Protein AF-A0A4Q8ADS2-F1 (afdb_monomer)

Radius of gyration: 18.45 Å; Cα contacts (8 Å, |Δi|>4): 681; chains: 1; bounding box: 41×51×51 Å

Nearest PDB structures (foldseek):
  6dhk-assembly1_E  TM=3.787E-01  e=3.779E-02  Bos taurus
  6dqg-assembly1_D  TM=3.248E-01  e=1.972E-02  Homo sapiens
  8qf0-assembly1_B  TM=3.098E-01  e=1.383E-02  Heligmosomoides polygyrus bakeri
  7vda-assembly1_A  TM=3.448E-01  e=1.096E-01  Bos taurus
  8ew0-assembly1_E  TM=3.696E-01  e=7.712E-01  Bos taurus

Secondary structure (DSSP, 8-state):
----SHHHHHHHHHHHHHHHHHTGGGS-HHHHHHHHHHHHHH-GGGS-TTSPPEEEEEEE-SSSS-EEEEEES-TTT-SEEEEEE--TT--TTTTHHHHHHHHHHHHHHHHHTT-SSEEEEEEE-S-PPPGGGGG-GGGGGGGHHHHHHHHHHHHHH-TT--EEEEEEETHHHHHHHHHHHHHTT---SSPPPHHHHHHHHHHHHS-S-SEEEEES-----HHHHH-GGGGSS-GGGEEEE--TT-HHHHHHHHH-TT----S-SSEEPP-S-BGGGTBBPP-SS-S----TT---SS--TTSTTBHHHHHHHHHTTT----

InterPro domains:
  IPR010427 Domain of unknown function DUF1023 [PF06259] (67-183)
  IPR029058 Alpha/Beta hydrolase fold [SSF53474] (132-252)

Organism: NCBI:txid370736

Structure (mmCIF, N/CA/C/O backbone):
data_AF-A0A4Q8ADS2-F1
#
_entry.id   AF-A0A4Q8ADS2-F1
#
loop_
_atom_site.group_PDB
_atom_site.id
_atom_site.type_symbol
_atom_site.label_atom_id
_atom_site.label_alt_id
_atom_site.label_comp_id
_atom_site.label_asym_id
_atom_site.label_entity_id
_atom_site.label_seq_id
_atom_site.pdbx_PDB_ins_code
_atom_site.Cartn_x
_atom_site.Cartn_y
_atom_site.Cartn_z
_atom_site.occupancy
_atom_site.B_iso_or_equiv
_atom_site.auth_seq_id
_atom_site.auth_comp_id
_atom_site.auth_asym_id
_atom_site.auth_atom_id
_atom_site.pdbx_PDB_model_num
ATOM 1 N N . MET A 1 1 ? -11.990 15.192 -21.929 1.00 48.81 1 MET A N 1
ATOM 2 C CA . MET A 1 1 ? -13.022 14.795 -20.951 1.00 48.81 1 MET A CA 1
ATOM 3 C C . MET A 1 1 ? -12.329 14.713 -19.605 1.00 48.81 1 MET A C 1
ATOM 5 O O . MET A 1 1 ? -11.251 14.133 -19.559 1.00 48.81 1 MET A O 1
ATOM 9 N N . SER A 1 2 ? -12.848 15.364 -18.565 1.00 74.19 2 SER A N 1
ATOM 10 C CA . SER A 1 2 ? -12.342 15.157 -17.204 1.00 74.19 2 SER A CA 1
ATOM 11 C C . SER A 1 2 ? -12.831 13.794 -16.727 1.00 74.19 2 SER A C 1
ATOM 13 O O . SER A 1 2 ? -14.035 13.574 -16.717 1.00 74.19 2 SER A O 1
ATOM 15 N N . VAL A 1 3 ? -11.916 12.892 -16.384 1.00 79.44 3 VAL A N 1
ATOM 16 C CA . VAL A 1 3 ? -12.236 11.589 -15.784 1.00 79.44 3 VAL A CA 1
ATOM 17 C C . VAL A 1 3 ? -12.952 11.811 -14.449 1.00 79.44 3 VAL A C 1
ATOM 19 O O . VAL A 1 3 ? -12.473 12.611 -13.641 1.00 79.44 3 VAL A O 1
ATOM 22 N N . THR A 1 4 ? -14.080 11.132 -14.228 1.00 87.75 4 THR A N 1
ATOM 23 C CA . THR A 1 4 ? -14.945 11.345 -13.047 1.00 87.75 4 THR A CA 1
ATOM 24 C C . THR A 1 4 ? -15.051 10.148 -12.099 1.00 87.75 4 THR A C 1
ATOM 26 O O . THR A 1 4 ? -15.495 10.325 -10.969 1.00 87.75 4 THR A O 1
ATOM 29 N N . ASN A 1 5 ? -14.628 8.956 -12.527 1.00 93.19 5 ASN A N 1
ATOM 30 C CA . ASN A 1 5 ? -14.674 7.712 -11.748 1.00 93.19 5 ASN A CA 1
ATOM 31 C C . ASN A 1 5 ? -13.498 6.776 -12.106 1.00 93.19 5 ASN A C 1
ATOM 33 O O . ASN A 1 5 ? -12.712 7.062 -13.023 1.00 93.19 5 ASN A O 1
ATOM 37 N N . TYR A 1 6 ? -13.349 5.659 -11.385 1.00 95.50 6 TYR A N 1
ATOM 38 C CA . TYR A 1 6 ? -12.251 4.718 -11.618 1.00 95.50 6 TYR A CA 1
ATOM 39 C C . TYR A 1 6 ? -12.424 3.880 -12.886 1.00 95.50 6 TYR A C 1
ATOM 41 O O . TYR A 1 6 ? -11.417 3.572 -13.530 1.00 95.50 6 TYR A O 1
ATOM 49 N N . ALA A 1 7 ? -13.643 3.554 -13.308 1.00 94.69 7 ALA A N 1
ATOM 50 C CA . ALA A 1 7 ? -13.892 2.859 -14.569 1.00 94.69 7 ALA A CA 1
ATOM 51 C C . ALA A 1 7 ? -13.336 3.649 -15.771 1.00 94.69 7 ALA A C 1
ATOM 53 O O . ALA A 1 7 ? -12.602 3.108 -16.603 1.00 94.69 7 ALA A O 1
ATOM 54 N N . GLU A 1 8 ? -13.596 4.956 -15.832 1.00 95.94 8 GLU A N 1
ATOM 55 C CA . GLU A 1 8 ? -13.047 5.854 -16.852 1.00 95.94 8 GLU A CA 1
ATOM 56 C C . GLU A 1 8 ? -11.521 5.976 -16.743 1.00 95.94 8 GLU A C 1
ATOM 58 O O . GLU A 1 8 ? -10.818 5.861 -17.757 1.00 95.94 8 GLU A O 1
ATOM 63 N N . LEU A 1 9 ? -11.006 6.163 -15.518 1.00 96.75 9 LEU A N 1
ATOM 64 C CA . LEU A 1 9 ? -9.573 6.308 -15.248 1.00 96.75 9 LEU A CA 1
ATOM 65 C C . LEU A 1 9 ? -8.794 5.079 -15.713 1.00 96.75 9 LEU A C 1
ATOM 67 O O . LEU A 1 9 ? -7.795 5.189 -16.426 1.00 96.75 9 LEU A O 1
ATOM 71 N N . THR A 1 10 ? -9.262 3.899 -15.321 1.00 96.75 10 THR A N 1
ATOM 72 C CA . THR A 1 10 ? -8.599 2.626 -15.602 1.00 96.75 10 THR A CA 1
ATOM 73 C C . THR A 1 10 ? -8.691 2.275 -17.081 1.00 96.75 10 THR A C 1
ATOM 75 O O . THR A 1 10 ? -7.700 1.830 -17.667 1.00 96.75 10 THR A O 1
ATOM 78 N N . ALA A 1 11 ? -9.815 2.577 -17.739 1.00 96.25 11 ALA A N 1
ATOM 79 C CA . ALA A 1 11 ? -9.945 2.433 -19.184 1.00 96.25 11 ALA A CA 1
ATOM 80 C C . ALA A 1 11 ? -8.947 3.332 -19.937 1.00 96.25 11 ALA A C 1
ATOM 82 O O . ALA A 1 11 ? -8.312 2.890 -20.902 1.00 96.25 11 ALA A O 1
ATOM 83 N N . GLU A 1 12 ? -8.758 4.582 -19.505 1.00 96.75 12 GLU A N 1
ATOM 84 C CA . GLU A 1 12 ? -7.753 5.475 -20.088 1.00 96.75 12 GLU A CA 1
ATOM 85 C C . GLU A 1 12 ? -6.322 4.991 -19.830 1.00 96.75 12 GLU A C 1
ATOM 87 O O . GLU A 1 12 ? -5.521 4.894 -20.774 1.00 96.75 12 GLU A O 1
ATOM 92 N N . ALA A 1 13 ? -6.009 4.632 -18.585 1.00 97.38 13 ALA A N 1
ATOM 93 C CA . ALA A 1 13 ? -4.711 4.102 -18.195 1.00 97.38 13 ALA A CA 1
ATOM 94 C C . ALA A 1 13 ? -4.359 2.849 -19.006 1.00 97.38 13 ALA A C 1
ATOM 96 O O . ALA A 1 13 ? -3.249 2.741 -19.531 1.00 97.38 13 ALA A O 1
ATOM 97 N N . GLN A 1 14 ? -5.321 1.948 -19.213 1.00 96.25 14 GLN A N 1
ATOM 98 C CA . GLN A 1 14 ? -5.153 0.738 -20.011 1.00 96.25 14 GLN A CA 1
ATOM 99 C C . GLN A 1 14 ? -4.938 1.049 -21.499 1.00 96.25 14 GLN A C 1
ATOM 101 O O . GLN A 1 14 ? -4.026 0.491 -22.118 1.00 96.25 14 GLN A O 1
ATOM 106 N N . ARG A 1 15 ? -5.691 1.992 -22.086 1.00 96.88 15 ARG A N 1
ATOM 107 C CA . ARG A 1 15 ? -5.447 2.457 -23.469 1.00 96.88 15 ARG A CA 1
ATOM 108 C C . ARG A 1 15 ? -4.042 3.041 -23.628 1.00 96.88 15 ARG A C 1
ATOM 110 O O . ARG A 1 15 ? -3.357 2.756 -24.617 1.00 96.88 15 ARG A O 1
ATOM 117 N N . ARG A 1 16 ? -3.586 3.861 -22.675 1.00 96.81 16 ARG A N 1
ATOM 118 C CA . ARG A 1 16 ? -2.226 4.429 -22.673 1.00 96.81 16 ARG A CA 1
ATOM 119 C C . ARG A 1 16 ? -1.170 3.339 -22.519 1.00 96.81 16 ARG A C 1
ATOM 121 O O . ARG A 1 16 ? -0.215 3.319 -23.295 1.00 96.81 16 ARG A O 1
ATOM 128 N N . PHE A 1 17 ? -1.373 2.415 -21.590 1.00 98.00 17 PHE A N 1
ATOM 129 C CA . PHE A 1 17 ? -0.474 1.298 -21.339 1.00 98.00 17 PHE A CA 1
ATOM 130 C C . PHE A 1 17 ? -0.258 0.443 -22.586 1.00 98.00 17 PHE A C 1
ATOM 132 O O . PHE A 1 17 ? 0.884 0.223 -22.979 1.00 98.00 17 PHE A O 1
ATOM 139 N N . TRP A 1 18 ? -1.321 0.035 -23.283 1.00 96.00 18 TRP A N 1
ATOM 140 C CA . TRP A 1 18 ? -1.168 -0.812 -24.468 1.00 96.00 18 TRP A CA 1
ATOM 141 C C . TRP A 1 18 ? -0.486 -0.101 -25.643 1.00 96.00 18 TRP A C 1
ATOM 143 O O . TRP A 1 18 ? 0.187 -0.757 -26.439 1.00 96.00 18 TRP A O 1
ATOM 153 N N . ARG A 1 19 ? -0.581 1.235 -25.743 1.00 96.69 19 ARG A N 1
ATOM 154 C CA . ARG A 1 19 ? 0.234 2.012 -26.698 1.00 96.69 19 ARG A CA 1
ATOM 155 C C . ARG A 1 19 ? 1.725 1.917 -26.374 1.00 96.69 19 ARG A C 1
ATOM 157 O O . ARG A 1 19 ? 2.518 1.694 -27.284 1.00 96.69 19 ARG A O 1
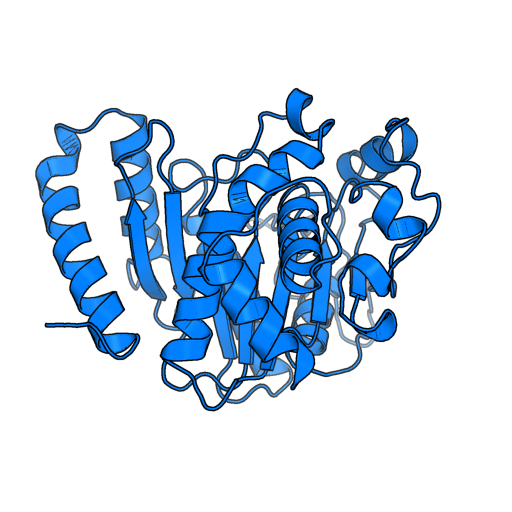ATOM 164 N N . ILE A 1 20 ? 2.085 2.048 -25.097 1.00 96.56 20 ILE A N 1
ATOM 165 C CA . ILE A 1 20 ? 3.469 1.920 -24.618 1.00 96.56 20 ILE A CA 1
ATOM 166 C C . ILE A 1 20 ? 3.965 0.481 -24.818 1.00 96.56 20 ILE A C 1
ATOM 168 O O . ILE A 1 20 ? 5.024 0.267 -25.399 1.00 96.56 20 ILE A O 1
ATOM 172 N N . HIS A 1 21 ? 3.167 -0.514 -24.425 1.00 97.38 21 HIS A N 1
ATOM 173 C CA . HIS A 1 21 ? 3.508 -1.934 -24.514 1.00 97.38 21 HIS A CA 1
ATOM 174 C C . HIS A 1 21 ? 3.841 -2.395 -25.941 1.00 97.38 21 HIS A C 1
ATOM 176 O O . HIS A 1 21 ? 4.743 -3.212 -26.140 1.00 97.38 21 HIS A O 1
ATOM 182 N N . ARG A 1 22 ? 3.151 -1.857 -26.957 1.00 96.94 22 ARG A N 1
ATOM 183 C CA . ARG A 1 22 ? 3.450 -2.147 -28.372 1.00 96.94 22 ARG A CA 1
ATOM 184 C C . ARG A 1 22 ? 4.821 -1.641 -28.825 1.00 96.94 22 ARG A C 1
ATOM 186 O O . ARG A 1 22 ? 5.383 -2.208 -29.750 1.00 96.94 22 ARG A O 1
ATOM 193 N N . ARG A 1 23 ? 5.359 -0.605 -28.177 1.00 95.94 23 ARG A N 1
ATOM 194 C CA . ARG A 1 23 ? 6.666 -0.001 -28.487 1.00 95.94 23 ARG A CA 1
ATOM 195 C C . ARG A 1 23 ? 7.727 -0.331 -27.433 1.00 95.94 23 ARG A C 1
ATOM 197 O O . ARG A 1 23 ? 8.761 0.317 -27.380 1.00 95.94 23 ARG A O 1
ATOM 204 N N . ARG A 1 24 ? 7.483 -1.328 -26.575 1.00 96.31 24 ARG A N 1
ATOM 205 C CA . ARG A 1 24 ? 8.335 -1.600 -25.406 1.00 96.31 24 ARG A CA 1
ATOM 206 C C . ARG A 1 24 ? 9.786 -1.951 -25.751 1.00 96.31 24 ARG A C 1
ATOM 208 O O . ARG A 1 24 ? 10.661 -1.684 -24.942 1.00 96.31 24 ARG A O 1
ATOM 215 N N . GLU A 1 25 ? 10.044 -2.507 -26.936 1.00 96.62 25 GLU A N 1
ATOM 216 C CA . GLU A 1 25 ? 11.406 -2.860 -27.365 1.00 96.62 25 GLU A CA 1
ATOM 217 C C . GLU A 1 25 ? 12.290 -1.635 -27.633 1.00 96.62 25 GLU A C 1
ATOM 219 O O . GLU A 1 25 ? 13.509 -1.750 -27.597 1.00 96.62 25 GLU A O 1
ATOM 224 N N . SER A 1 26 ? 11.701 -0.452 -27.850 1.00 96.06 26 SER A N 1
ATOM 225 C CA . SER A 1 26 ? 12.455 0.801 -27.977 1.00 96.06 26 SER A CA 1
ATOM 226 C C . SER A 1 26 ? 12.659 1.518 -26.638 1.00 96.06 26 SER A C 1
ATOM 228 O O . SER A 1 26 ? 13.170 2.636 -26.620 1.00 96.06 26 SER A O 1
ATOM 230 N N . LEU A 1 27 ? 12.186 0.949 -25.524 1.00 96.69 27 LEU A N 1
ATOM 231 C CA . LEU A 1 27 ? 12.329 1.553 -24.202 1.00 96.69 27 LEU A CA 1
ATOM 232 C C . LEU A 1 27 ? 13.681 1.189 -23.577 1.00 96.69 27 LEU A C 1
ATOM 234 O O . LEU A 1 27 ? 14.200 0.098 -23.824 1.00 96.69 27 LEU A O 1
ATOM 238 N N . PRO A 1 28 ? 14.217 2.041 -22.684 1.00 96.38 28 PRO A N 1
ATOM 239 C CA . PRO A 1 28 ? 15.336 1.659 -21.835 1.00 96.38 28 PRO A CA 1
ATOM 240 C C . PRO A 1 28 ? 15.047 0.349 -21.077 1.00 96.38 28 PRO A C 1
ATOM 242 O O . PRO A 1 28 ? 13.891 0.105 -20.709 1.00 96.38 28 PRO A O 1
ATOM 245 N N . PRO A 1 29 ? 16.065 -0.478 -20.764 1.00 96.38 29 PRO A N 1
ATOM 246 C CA . PRO A 1 29 ? 15.856 -1.796 -20.158 1.00 96.38 29 PRO A CA 1
ATOM 247 C C . PRO A 1 29 ? 15.002 -1.783 -18.884 1.00 96.38 29 PRO A C 1
ATOM 249 O O . PRO A 1 29 ? 14.172 -2.668 -18.688 1.00 96.38 29 PRO A O 1
ATOM 252 N N . GLN A 1 30 ? 15.171 -0.774 -18.024 1.00 95.31 30 GLN A N 1
ATOM 253 C CA . GLN A 1 30 ? 14.382 -0.634 -16.798 1.00 95.31 30 GLN A CA 1
ATOM 254 C C . GLN A 1 30 ? 12.903 -0.348 -17.094 1.00 95.31 30 GLN A C 1
ATOM 256 O O . GLN A 1 30 ? 12.021 -1.002 -16.540 1.00 95.31 30 GLN A O 1
ATOM 261 N N . HIS A 1 31 ? 12.621 0.587 -18.000 1.00 97.56 31 HIS A N 1
ATOM 262 C CA . HIS A 1 31 ? 11.265 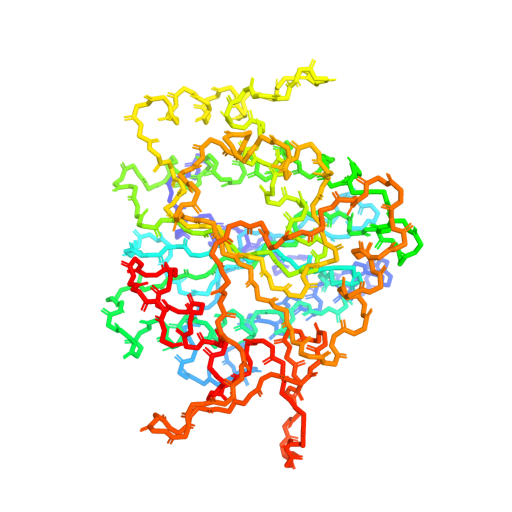0.931 -18.428 1.00 97.56 31 HIS A CA 1
ATOM 263 C C . HIS A 1 31 ? 10.584 -0.237 -19.142 1.00 97.56 31 HIS A C 1
ATOM 265 O O . HIS A 1 31 ? 9.406 -0.491 -18.893 1.00 97.56 31 HIS A O 1
ATOM 271 N N . ARG A 1 32 ? 11.321 -0.998 -19.965 1.00 97.88 32 ARG A N 1
ATOM 272 C CA . ARG A 1 32 ? 10.809 -2.229 -20.585 1.00 97.88 32 ARG A CA 1
ATOM 273 C C . ARG A 1 32 ? 10.386 -3.246 -19.525 1.00 97.88 32 ARG A C 1
ATOM 275 O O . ARG A 1 32 ? 9.245 -3.700 -19.560 1.00 97.88 32 ARG A O 1
ATOM 282 N N . ARG A 1 33 ? 11.247 -3.525 -18.537 1.00 97.75 33 ARG A N 1
ATOM 283 C CA . ARG A 1 33 ? 10.918 -4.429 -17.419 1.00 97.75 33 ARG A CA 1
ATOM 284 C C . ARG A 1 33 ? 9.711 -3.954 -16.612 1.00 97.75 33 ARG A C 1
ATOM 286 O O . ARG A 1 33 ? 8.891 -4.776 -16.224 1.00 97.75 33 ARG A O 1
ATOM 293 N N . ALA A 1 34 ? 9.557 -2.646 -16.391 1.00 97.75 34 ALA A N 1
ATOM 294 C CA . ALA A 1 34 ? 8.374 -2.103 -15.719 1.00 97.75 34 ALA A CA 1
ATOM 295 C C . ALA A 1 34 ? 7.085 -2.358 -16.514 1.00 97.75 34 ALA A C 1
ATOM 297 O O . ALA A 1 34 ? 6.077 -2.784 -15.950 1.00 97.75 34 ALA A O 1
ATOM 298 N N . VAL A 1 35 ? 7.119 -2.144 -17.832 1.00 98.31 35 VAL A N 1
ATOM 299 C CA . VAL A 1 35 ? 5.987 -2.428 -18.725 1.00 98.31 35 VAL A CA 1
ATOM 300 C C . VAL A 1 35 ? 5.646 -3.921 -18.730 1.00 98.31 35 VAL A C 1
ATOM 302 O O . VAL A 1 35 ? 4.472 -4.274 -18.645 1.00 98.31 35 VAL A O 1
ATOM 305 N N . GLU A 1 36 ? 6.650 -4.796 -18.783 1.00 97.81 36 GLU A N 1
ATOM 306 C CA . GLU A 1 36 ? 6.478 -6.254 -18.726 1.00 97.81 36 GLU A CA 1
ATOM 307 C C . GLU A 1 36 ? 5.929 -6.717 -17.370 1.00 97.81 36 GLU A C 1
ATOM 309 O O . GLU A 1 36 ? 5.002 -7.526 -17.324 1.00 97.81 36 GLU A O 1
ATOM 314 N N . GLY A 1 37 ? 6.436 -6.159 -16.269 1.00 97.19 37 GLY A N 1
ATOM 315 C CA . GLY A 1 37 ? 5.954 -6.430 -14.917 1.00 97.19 37 GLY A CA 1
ATOM 316 C C . GLY A 1 37 ? 4.484 -6.047 -14.740 1.00 97.19 37 GLY A C 1
ATOM 317 O O . GLY A 1 37 ? 3.698 -6.846 -14.227 1.00 97.19 37 GLY A O 1
ATOM 318 N N . VAL A 1 38 ? 4.083 -4.868 -15.232 1.00 98.31 38 VAL A N 1
ATOM 319 C CA . VAL A 1 38 ? 2.677 -4.428 -15.246 1.00 98.31 38 VAL A CA 1
ATOM 320 C C . VAL A 1 38 ? 1.825 -5.317 -16.159 1.00 98.31 38 VAL A C 1
ATOM 322 O O . VAL A 1 38 ? 0.756 -5.759 -15.741 1.00 98.31 38 VAL A O 1
ATOM 325 N N . ALA A 1 39 ? 2.295 -5.657 -17.366 1.00 98.00 39 ALA A N 1
ATOM 326 C CA . ALA A 1 39 ? 1.576 -6.566 -18.268 1.00 98.00 39 ALA A CA 1
ATOM 327 C C . ALA A 1 39 ? 1.315 -7.921 -17.597 1.00 98.00 39 ALA A C 1
ATOM 329 O O . ALA A 1 39 ? 0.204 -8.457 -17.644 1.00 98.00 39 ALA A O 1
ATOM 330 N N . HIS A 1 40 ? 2.338 -8.464 -16.936 1.00 97.25 40 HIS A N 1
ATOM 331 C CA . HIS A 1 40 ? 2.241 -9.729 -16.230 1.00 97.25 40 HIS A CA 1
ATOM 332 C C . HIS A 1 40 ? 1.275 -9.635 -15.044 1.00 97.25 40 HIS A C 1
ATOM 334 O O . HIS A 1 40 ? 0.458 -10.538 -14.853 1.00 97.25 40 HIS A O 1
ATOM 340 N N . ALA A 1 41 ? 1.309 -8.532 -14.291 1.00 97.44 41 ALA A N 1
ATOM 341 C CA . ALA A 1 41 ? 0.401 -8.273 -13.178 1.00 97.44 41 ALA A CA 1
ATOM 342 C C . ALA A 1 41 ? -1.071 -8.143 -13.602 1.00 97.44 41 ALA A C 1
ATOM 344 O O . ALA A 1 41 ? -1.937 -8.560 -12.847 1.00 97.44 41 ALA A O 1
ATOM 345 N N . LEU A 1 42 ? -1.367 -7.631 -14.801 1.00 97.44 42 LEU A N 1
ATOM 346 C CA . LEU A 1 42 ? -2.740 -7.465 -15.304 1.00 97.44 42 LEU A CA 1
ATOM 347 C C . LEU A 1 42 ? -3.298 -8.708 -16.019 1.00 97.44 42 LEU A C 1
ATOM 349 O O . LEU A 1 42 ? -4.513 -8.879 -16.133 1.00 97.44 42 LEU A O 1
ATOM 353 N N . ARG A 1 43 ? -2.436 -9.602 -16.518 1.00 95.94 43 ARG A N 1
ATOM 354 C CA . ARG A 1 43 ? -2.844 -10.778 -17.309 1.00 95.94 43 ARG A CA 1
ATOM 355 C C . ARG A 1 43 ? -3.770 -11.704 -16.509 1.00 95.94 43 ARG A C 1
ATOM 357 O O . ARG A 1 43 ? -3.345 -12.269 -15.508 1.00 95.94 43 ARG A O 1
ATOM 364 N N . ARG A 1 44 ? -5.023 -11.918 -16.938 1.00 90.06 44 ARG A N 1
ATOM 365 C CA . ARG A 1 44 ? -6.057 -12.696 -16.197 1.00 90.06 44 ARG A CA 1
ATOM 366 C C . ARG A 1 44 ? -5.586 -14.059 -15.665 1.00 90.06 44 ARG A C 1
ATOM 368 O O . ARG A 1 44 ? -5.876 -14.403 -14.531 1.00 90.06 44 ARG A O 1
ATOM 375 N N . GLY A 1 45 ? -4.800 -14.802 -16.444 1.00 91.19 45 GLY A N 1
ATOM 376 C CA . GLY A 1 45 ? -4.267 -16.112 -16.047 1.00 91.19 45 GLY A CA 1
ATOM 377 C C . GLY A 1 45 ? -2.938 -16.096 -15.280 1.00 91.19 45 GLY A C 1
ATOM 378 O O . GLY A 1 45 ? -2.323 -17.147 -15.149 1.00 91.19 45 GLY A O 1
ATOM 379 N N . SER A 1 46 ? -2.430 -14.938 -14.844 1.00 92.38 46 SER A N 1
ATOM 380 C CA . SER A 1 46 ? -1.123 -14.859 -14.169 1.00 92.38 46 SER A CA 1
ATOM 381 C C . SER A 1 46 ? -1.162 -15.115 -12.665 1.00 92.38 46 SER A C 1
ATOM 383 O O . SER A 1 46 ? -0.102 -15.170 -12.051 1.00 92.38 46 SER A O 1
ATOM 385 N N . MET A 1 47 ? -2.343 -15.231 -12.057 1.00 92.88 47 MET A N 1
ATOM 386 C CA . MET A 1 47 ? -2.523 -15.392 -10.611 1.00 92.88 47 MET A CA 1
ATOM 387 C C . MET A 1 47 ? -3.711 -16.319 -10.312 1.00 92.88 47 MET A 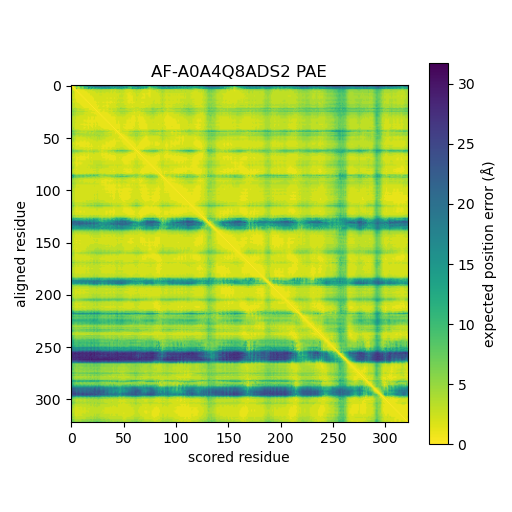C 1
ATOM 389 O O . MET A 1 47 ? -4.420 -16.738 -11.228 1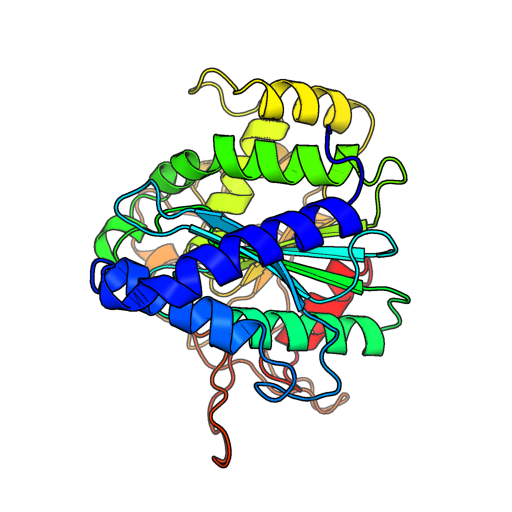.00 92.88 47 MET A O 1
ATOM 393 N N . ASN A 1 48 ? -3.930 -16.644 -9.032 1.00 91.31 48 ASN A N 1
ATOM 394 C CA . ASN A 1 48 ? -5.111 -17.386 -8.584 1.00 91.31 48 ASN A CA 1
ATOM 395 C C . ASN A 1 48 ? -6.392 -16.683 -9.074 1.00 91.31 48 ASN A C 1
ATOM 397 O O . ASN A 1 48 ? -6.567 -15.497 -8.816 1.00 91.31 48 ASN A O 1
ATOM 401 N N . ARG A 1 49 ? -7.289 -17.421 -9.742 1.00 93.62 49 ARG A N 1
ATOM 402 C CA . ARG A 1 49 ? -8.548 -16.895 -10.304 1.00 93.62 49 ARG A CA 1
ATOM 403 C C . ARG A 1 49 ? -9.521 -16.352 -9.253 1.00 93.62 49 ARG A C 1
ATOM 405 O O . ARG A 1 49 ? -10.425 -15.613 -9.615 1.00 93.62 49 ARG A O 1
ATOM 412 N N . ALA A 1 50 ? -9.349 -16.719 -7.983 1.00 94.94 50 ALA A N 1
ATOM 413 C CA . ALA A 1 50 ? -10.123 -16.152 -6.884 1.00 94.94 50 ALA A CA 1
ATOM 414 C C . ALA A 1 50 ? -9.735 -14.691 -6.589 1.00 94.94 50 ALA A C 1
ATOM 416 O O . ALA A 1 50 ? -10.558 -13.941 -6.065 1.00 94.94 50 ALA A O 1
ATOM 417 N N . ILE A 1 51 ? -8.497 -14.282 -6.912 1.00 95.50 51 ILE A N 1
ATOM 418 C CA . ILE A 1 51 ? -8.079 -12.883 -6.779 1.00 95.50 51 ILE A CA 1
ATOM 419 C C . ILE A 1 51 ? -8.937 -12.042 -7.737 1.00 95.50 51 ILE A C 1
ATOM 421 O O . ILE A 1 51 ? -9.043 -12.409 -8.911 1.00 95.50 51 ILE A O 1
ATOM 425 N N . PRO A 1 52 ? -9.532 -10.929 -7.267 1.00 96.12 52 PRO A N 1
ATOM 426 C CA . PRO A 1 52 ? -10.361 -10.063 -8.102 1.00 96.12 52 PRO A CA 1
ATOM 427 C C . PRO A 1 52 ? -9.650 -9.524 -9.344 1.00 96.12 52 PRO A C 1
ATOM 429 O O . PRO A 1 52 ? -8.420 -9.552 -9.452 1.00 96.12 52 PRO A O 1
ATOM 432 N N . GLU A 1 53 ? -10.436 -8.983 -10.277 1.00 96.75 53 GLU A N 1
ATOM 433 C CA . GLU A 1 53 ? -9.882 -8.289 -11.438 1.00 96.75 53 GLU A CA 1
ATOM 434 C C . GLU A 1 53 ? -8.976 -7.129 -10.997 1.00 96.75 53 GLU A C 1
ATOM 436 O O . GLU A 1 53 ? -9.153 -6.531 -9.933 1.00 96.75 53 GLU A O 1
ATOM 441 N N . ARG A 1 54 ? -7.931 -6.886 -11.792 1.00 98.12 54 ARG A N 1
ATOM 442 C CA . ARG A 1 54 ? -6.869 -5.933 -11.470 1.00 98.12 54 ARG A CA 1
ATOM 443 C C . ARG A 1 54 ? -6.891 -4.827 -12.500 1.00 98.12 54 ARG A C 1
ATOM 445 O O . ARG A 1 54 ? -6.858 -5.114 -13.698 1.00 98.12 54 ARG A O 1
ATOM 452 N N . TYR A 1 55 ? -6.878 -3.592 -12.030 1.00 98.19 55 TYR A N 1
ATOM 453 C CA . TYR A 1 55 ? -7.042 -2.416 -12.867 1.00 98.19 55 TYR A CA 1
ATOM 454 C C . TYR A 1 55 ? -5.820 -1.518 -12.744 1.00 98.19 55 TYR A C 1
ATOM 456 O O . TYR A 1 55 ? -5.384 -1.176 -11.646 1.00 98.19 55 TYR A O 1
ATOM 464 N N . LEU A 1 56 ? -5.237 -1.140 -13.880 1.00 98.56 56 LEU A N 1
ATOM 465 C CA . LEU A 1 56 ? -4.132 -0.191 -13.887 1.00 98.56 56 LEU A CA 1
ATOM 466 C C . LEU A 1 56 ? -4.670 1.203 -13.575 1.00 98.56 56 LEU A C 1
ATOM 468 O O . LEU A 1 56 ? -5.513 1.699 -14.315 1.00 98.56 56 LEU A O 1
ATOM 472 N N . LEU A 1 57 ? -4.144 1.842 -12.531 1.00 98.44 57 LEU A N 1
ATOM 473 C CA . LEU A 1 57 ? -4.451 3.241 -12.234 1.00 98.44 57 LEU A CA 1
ATOM 474 C C . LEU A 1 57 ? -3.529 4.153 -13.042 1.00 98.44 57 LEU A C 1
ATOM 476 O O . LEU A 1 57 ? -3.973 5.062 -13.735 1.00 98.44 57 LEU A O 1
ATOM 480 N N . TYR A 1 58 ? -2.228 3.860 -13.024 1.00 98.06 58 TYR A N 1
ATOM 481 C CA . TYR A 1 58 ? -1.257 4.504 -13.900 1.00 98.06 58 TYR A CA 1
ATOM 482 C C . TYR A 1 58 ? 0.039 3.700 -14.014 1.00 98.06 58 TYR A C 1
ATOM 484 O O . TYR A 1 58 ? 0.407 2.926 -13.131 1.00 98.06 58 TYR A O 1
ATOM 492 N N . LEU A 1 59 ? 0.769 3.966 -15.098 1.00 98.12 59 LEU A N 1
ATOM 493 C CA . LEU A 1 59 ? 2.194 3.687 -15.244 1.00 98.12 59 LEU A CA 1
ATOM 494 C C . LEU A 1 59 ? 2.862 4.975 -15.729 1.00 98.12 59 LEU A C 1
ATOM 496 O O . LEU A 1 59 ? 2.546 5.471 -16.815 1.00 98.12 59 LEU A O 1
ATOM 500 N N . ASP A 1 60 ? 3.771 5.510 -14.925 1.00 96.44 60 ASP A N 1
ATOM 501 C CA . ASP A 1 60 ? 4.528 6.716 -15.227 1.00 96.44 60 ASP A CA 1
ATOM 502 C C . ASP A 1 60 ? 5.987 6.352 -15.515 1.00 96.44 60 ASP A C 1
ATOM 504 O O . ASP A 1 60 ? 6.699 5.770 -14.696 1.00 96.44 60 ASP A O 1
ATOM 508 N N . LEU A 1 61 ? 6.393 6.677 -16.738 1.00 96.12 61 LEU A N 1
ATOM 509 C CA . LEU A 1 61 ? 7.710 6.419 -17.307 1.00 96.12 61 LEU A CA 1
ATOM 510 C C . LEU A 1 61 ? 8.517 7.716 -17.494 1.00 96.12 61 LEU A C 1
ATOM 512 O O . LEU A 1 61 ? 9.589 7.674 -18.091 1.00 96.12 61 LEU A O 1
ATOM 516 N N . SER A 1 62 ? 7.992 8.864 -17.043 1.00 92.06 62 SER A N 1
ATOM 517 C CA . SER A 1 62 ? 8.614 10.184 -17.234 1.00 92.06 62 SER A CA 1
ATOM 518 C C . SER A 1 62 ? 9.831 10.420 -16.339 1.00 92.06 62 SER A C 1
ATOM 520 O O . SER A 1 62 ? 10.668 11.268 -16.640 1.00 92.06 62 SER A O 1
ATOM 522 N N . THR A 1 63 ? 9.955 9.654 -15.258 1.00 86.31 63 THR A N 1
ATOM 523 C CA . THR A 1 63 ? 11.093 9.682 -14.343 1.00 86.31 63 THR A CA 1
ATOM 524 C C . THR A 1 63 ? 12.114 8.591 -14.685 1.00 86.31 63 THR A C 1
ATOM 526 O O . THR A 1 63 ? 11.759 7.574 -15.291 1.00 86.31 63 THR A O 1
ATOM 529 N N . PRO A 1 64 ? 13.388 8.741 -14.261 1.00 87.69 64 PRO A N 1
ATOM 530 C CA . PRO A 1 64 ? 14.399 7.699 -14.450 1.00 87.69 64 PRO A CA 1
ATOM 531 C C . PRO A 1 64 ? 13.995 6.354 -13.834 1.00 87.69 64 PRO A C 1
ATOM 533 O O . PRO A 1 64 ? 14.245 5.307 -14.417 1.00 87.69 64 PRO A O 1
ATOM 536 N N . THR A 1 65 ? 13.335 6.385 -12.673 1.00 90.75 65 THR A N 1
ATOM 537 C CA . THR A 1 65 ? 12.729 5.200 -12.056 1.00 90.75 65 THR A CA 1
ATOM 538 C C . THR A 1 65 ? 11.233 5.170 -12.367 1.00 90.75 65 THR A C 1
ATOM 540 O O . THR A 1 65 ? 10.545 6.113 -11.971 1.00 90.75 65 THR A O 1
ATOM 543 N N . PRO A 1 66 ? 10.717 4.129 -13.046 1.00 95.31 66 PRO A N 1
ATOM 544 C CA . PRO A 1 66 ? 9.287 3.966 -13.285 1.00 95.31 66 PRO A CA 1
ATOM 545 C C . PRO A 1 66 ? 8.485 3.890 -11.984 1.00 95.31 66 PRO A C 1
ATOM 547 O O . PRO A 1 66 ? 8.905 3.219 -11.041 1.00 95.31 66 PRO A O 1
ATOM 550 N N . VAL A 1 67 ? 7.303 4.505 -11.967 1.00 96.56 67 VAL A N 1
ATOM 551 C CA . VAL A 1 67 ? 6.341 4.404 -10.858 1.00 96.56 67 VAL A CA 1
ATOM 552 C C . VAL A 1 67 ? 4.972 3.979 -11.381 1.00 96.56 67 VAL A C 1
ATOM 554 O O . VAL A 1 67 ? 4.618 4.260 -12.527 1.00 96.56 67 VAL A O 1
ATOM 557 N N . ALA A 1 68 ? 4.201 3.259 -10.572 1.00 97.94 68 ALA A N 1
ATOM 558 C CA . ALA A 1 68 ? 2.907 2.730 -10.994 1.00 97.94 68 ALA A CA 1
ATOM 559 C C . ALA A 1 68 ? 1.990 2.432 -9.809 1.00 97.94 68 ALA A C 1
ATOM 561 O O . ALA A 1 68 ? 2.457 2.183 -8.696 1.00 97.94 68 ALA A O 1
ATOM 562 N N . ALA A 1 69 ? 0.690 2.380 -10.088 1.00 98.56 69 ALA A N 1
ATOM 563 C CA . ALA A 1 69 ? -0.306 1.894 -9.147 1.00 98.56 69 ALA A CA 1
ATOM 564 C C . ALA A 1 69 ? -1.328 0.982 -9.837 1.00 98.56 69 ALA A C 1
ATOM 566 O O . ALA A 1 69 ? -1.748 1.240 -10.970 1.00 98.56 69 ALA A O 1
ATOM 567 N N . ILE A 1 70 ? -1.712 -0.095 -9.150 1.00 98.81 70 ILE A N 1
ATOM 568 C CA . ILE A 1 70 ? -2.686 -1.089 -9.617 1.00 98.81 70 ILE A CA 1
ATOM 569 C C . ILE A 1 70 ? -3.697 -1.339 -8.501 1.00 98.81 70 ILE A C 1
ATOM 571 O O . ILE A 1 70 ? -3.312 -1.605 -7.363 1.00 98.81 70 ILE A O 1
ATOM 575 N N . ALA A 1 71 ? -4.980 -1.287 -8.838 1.00 98.75 71 ALA A N 1
ATOM 576 C CA . ALA A 1 71 ? -6.054 -1.740 -7.970 1.00 98.75 71 ALA A CA 1
ATOM 577 C C . ALA A 1 71 ? -6.284 -3.247 -8.136 1.00 98.75 71 ALA A C 1
ATOM 579 O O . ALA A 1 71 ? -6.171 -3.786 -9.239 1.00 98.75 71 ALA A O 1
ATOM 580 N N . VAL A 1 72 ? -6.631 -3.916 -7.043 1.00 98.69 72 VAL A N 1
ATOM 581 C CA . VAL A 1 72 ? -7.106 -5.298 -6.986 1.00 98.69 72 VAL A CA 1
ATOM 582 C C . VAL A 1 72 ? -8.522 -5.258 -6.424 1.00 98.69 72 VAL A C 1
ATOM 584 O O . VAL A 1 72 ? -8.698 -4.984 -5.239 1.00 98.69 72 VAL A O 1
ATOM 587 N N . GLY A 1 73 ? -9.518 -5.512 -7.269 1.00 98.12 73 GLY A N 1
ATOM 588 C CA . GLY A 1 73 ? -10.927 -5.242 -6.973 1.00 98.12 73 GLY A CA 1
ATOM 589 C C . GLY A 1 73 ? -11.410 -3.920 -7.572 1.00 98.12 73 GLY A C 1
ATOM 590 O O . GLY A 1 73 ? -10.613 -3.109 -8.043 1.00 98.12 73 GLY A O 1
ATOM 591 N N . ASP A 1 74 ? -12.729 -3.743 -7.587 1.00 97.50 74 ASP A N 1
ATOM 592 C CA . ASP A 1 74 ? -13.390 -2.559 -8.136 1.00 97.50 74 ASP A CA 1
ATOM 593 C C . ASP A 1 74 ? -13.383 -1.412 -7.116 1.00 97.50 74 ASP A C 1
ATOM 595 O O . ASP A 1 74 ? -13.935 -1.547 -6.024 1.00 97.50 74 ASP A O 1
ATOM 599 N N . LEU A 1 75 ? -12.741 -0.294 -7.466 1.00 98.19 75 LEU A N 1
ATOM 600 C CA . LEU A 1 75 ? -12.662 0.888 -6.609 1.00 98.19 75 LEU A CA 1
ATOM 601 C C . LEU A 1 75 ? -13.901 1.781 -6.678 1.00 98.19 75 LEU A C 1
ATOM 603 O O . LEU A 1 75 ? -14.045 2.609 -5.782 1.00 98.19 75 LEU A O 1
ATOM 607 N N . ASP A 1 76 ? -14.779 1.646 -7.673 1.00 97.50 76 ASP A N 1
ATOM 608 C CA . ASP A 1 76 ? -16.014 2.436 -7.740 1.00 97.50 76 ASP A CA 1
ATOM 609 C C . ASP A 1 76 ? -17.060 1.910 -6.744 1.00 97.50 76 ASP A C 1
ATOM 611 O O . ASP A 1 76 ? -17.776 2.696 -6.132 1.00 97.50 76 ASP A O 1
ATOM 615 N N . GLU A 1 77 ? -17.070 0.600 -6.477 1.00 96.56 77 GLU A N 1
ATOM 616 C CA . GLU A 1 77 ? -18.036 -0.035 -5.565 1.00 96.56 77 GLU A CA 1
ATOM 617 C C . GLU A 1 77 ? -17.446 -0.483 -4.216 1.00 96.56 77 GLU A C 1
ATOM 619 O O . GLU A 1 77 ? -18.180 -0.956 -3.341 1.00 96.56 77 GLU A O 1
ATOM 624 N N . ALA A 1 78 ? -16.127 -0.370 -4.021 1.00 98.12 78 ALA A N 1
ATOM 625 C CA . ALA A 1 78 ? -15.460 -0.889 -2.827 1.00 98.12 78 ALA A CA 1
ATOM 626 C C . ALA A 1 78 ? -16.050 -0.327 -1.524 1.00 98.12 78 ALA A C 1
ATOM 628 O O . ALA A 1 78 ? -16.167 0.887 -1.382 1.00 98.12 78 ALA A O 1
ATOM 629 N N . THR A 1 79 ? -16.338 -1.183 -0.541 1.00 98.06 79 THR A N 1
ATOM 630 C CA . THR A 1 79 ? -16.707 -0.762 0.827 1.00 98.06 79 THR A CA 1
ATOM 631 C C . THR A 1 79 ? -15.488 -0.578 1.725 1.00 98.06 79 THR A C 1
ATOM 633 O O . THR A 1 79 ? -15.533 0.184 2.689 1.00 98.06 79 THR A O 1
ATOM 636 N N . HIS A 1 80 ? -14.385 -1.247 1.384 1.00 98.56 80 HIS A N 1
ATOM 637 C CA . HIS A 1 80 ? -13.112 -1.182 2.094 1.00 98.56 80 HIS A CA 1
ATOM 638 C C . HIS A 1 80 ? -11.984 -0.999 1.082 1.00 98.56 80 HIS A C 1
ATOM 640 O O . HIS A 1 80 ? -11.904 -1.753 0.112 1.00 98.56 80 HIS A O 1
ATOM 646 N N . VAL A 1 81 ? -11.102 -0.025 1.306 1.00 98.75 81 VAL A N 1
ATOM 647 C CA . VAL A 1 81 ? -9.963 0.263 0.426 1.00 98.75 81 VAL A CA 1
ATOM 648 C C . VAL A 1 81 ? -8.673 0.249 1.238 1.00 98.75 81 VAL A C 1
ATOM 650 O O . VAL A 1 81 ? -8.416 1.132 2.056 1.00 98.75 81 VAL A O 1
ATOM 653 N N . SER A 1 82 ? -7.825 -0.746 0.986 1.00 98.69 82 SER A N 1
ATOM 654 C CA . SER A 1 82 ? -6.513 -0.856 1.631 1.00 98.69 82 SER A CA 1
ATOM 655 C C . SER A 1 82 ? -5.396 -0.372 0.703 1.00 98.69 82 SER A C 1
ATOM 657 O O . SER A 1 82 ? -5.258 -0.858 -0.415 1.00 98.69 82 SER A O 1
ATOM 659 N N . TRP A 1 83 ? -4.590 0.595 1.140 1.00 98.75 83 TRP A N 1
ATOM 660 C CA . TRP A 1 83 ? -3.409 1.060 0.405 1.00 98.75 83 TRP A CA 1
ATOM 661 C C . TRP A 1 83 ? -2.175 0.305 0.872 1.00 98.75 83 TRP A C 1
ATOM 663 O O . TRP A 1 83 ? -1.896 0.266 2.065 1.00 98.75 83 TRP A O 1
ATOM 673 N N . HIS A 1 84 ? -1.407 -0.238 -0.065 1.00 98.31 84 HIS A N 1
ATOM 674 C CA . HIS A 1 84 ? -0.243 -1.074 0.210 1.00 98.31 84 HIS A CA 1
ATOM 675 C C . HIS A 1 84 ? 1.020 -0.417 -0.323 1.00 98.31 84 HIS A C 1
ATOM 677 O O . HIS A 1 84 ? 1.204 -0.292 -1.538 1.00 98.31 84 HIS A O 1
ATOM 683 N N . LEU A 1 85 ? 1.899 -0.024 0.595 1.00 96.12 85 LEU A N 1
ATOM 684 C CA . LEU A 1 85 ? 3.180 0.604 0.304 1.00 96.12 85 LEU A CA 1
ATOM 685 C C . LEU A 1 85 ? 4.298 -0.397 0.588 1.00 96.12 85 LEU A C 1
ATOM 687 O O . LEU A 1 85 ? 4.423 -0.910 1.699 1.00 96.12 85 LEU A O 1
ATOM 691 N N . SER A 1 86 ? 5.115 -0.692 -0.418 1.00 91.19 86 SER A N 1
ATOM 692 C CA . SER A 1 86 ? 6.172 -1.706 -0.315 1.00 91.19 86 SER A CA 1
ATOM 693 C C . SER A 1 86 ? 7.530 -1.141 0.096 1.00 91.19 86 SER A C 1
ATOM 695 O O . SER A 1 86 ? 7.750 0.056 0.061 1.00 91.19 86 SER A O 1
ATOM 697 N N . GLY A 1 87 ? 8.463 -2.005 0.495 1.00 85.88 87 GLY A N 1
ATOM 698 C CA . GLY A 1 87 ? 9.776 -1.596 0.989 1.00 85.88 87 GLY A CA 1
ATOM 699 C C . GLY A 1 87 ? 10.850 -1.321 -0.072 1.00 85.88 87 GLY A C 1
ATOM 700 O O . GLY A 1 87 ? 10.601 -1.154 -1.266 1.00 85.88 87 GLY A O 1
ATOM 701 N N . VAL A 1 88 ? 12.097 -1.302 0.408 1.00 83.19 88 VAL A N 1
ATOM 702 C CA . VAL A 1 88 ? 13.325 -1.162 -0.392 1.00 83.19 88 VAL A CA 1
ATOM 703 C C . VAL A 1 88 ? 13.358 -2.175 -1.537 1.00 83.19 88 VAL A C 1
ATOM 705 O O . VAL A 1 88 ? 13.071 -3.353 -1.349 1.00 83.19 88 VAL A O 1
ATOM 708 N N . GLY A 1 89 ? 13.752 -1.723 -2.730 1.00 82.31 89 GLY A N 1
ATOM 709 C CA . GLY A 1 89 ? 13.947 -2.594 -3.895 1.00 82.31 89 GLY A CA 1
ATOM 710 C C . GLY A 1 89 ? 12.666 -3.053 -4.604 1.00 82.31 89 GLY A C 1
ATOM 711 O O . GLY A 1 89 ? 12.763 -3.582 -5.715 1.00 82.31 89 GLY A O 1
ATOM 712 N N . ILE A 1 90 ? 11.484 -2.801 -4.033 1.00 89.00 90 ILE A N 1
ATOM 713 C CA . ILE A 1 90 ? 10.194 -3.126 -4.649 1.00 89.00 90 ILE A CA 1
ATOM 714 C C . ILE A 1 90 ? 9.764 -1.985 -5.568 1.00 89.00 90 ILE A C 1
ATOM 716 O O . ILE A 1 90 ? 9.453 -0.882 -5.125 1.00 89.00 90 ILE A O 1
ATOM 720 N N . ARG A 1 91 ? 9.777 -2.249 -6.873 1.00 92.50 91 ARG A N 1
ATOM 721 C CA . ARG A 1 91 ? 9.471 -1.280 -7.928 1.00 92.50 91 ARG A CA 1
ATOM 722 C C . ARG A 1 91 ? 8.693 -1.942 -9.060 1.00 92.50 91 ARG A C 1
ATOM 724 O O . ARG A 1 91 ? 8.703 -3.176 -9.165 1.00 92.50 91 ARG A O 1
ATOM 731 N N . PRO A 1 92 ? 8.080 -1.153 -9.961 1.00 95.50 92 PRO A N 1
ATOM 732 C CA . PRO A 1 92 ? 7.414 -1.706 -11.130 1.00 95.50 92 PRO A CA 1
ATOM 733 C C . PRO A 1 92 ? 8.315 -2.618 -11.974 1.00 95.50 92 PRO A C 1
ATOM 735 O O . PRO A 1 92 ? 7.848 -3.635 -12.478 1.00 95.50 92 PRO A O 1
ATOM 738 N N . ASP A 1 93 ? 9.609 -2.292 -12.085 1.00 93.94 93 ASP A N 1
ATOM 739 C CA . ASP A 1 93 ? 10.594 -3.047 -12.868 1.00 93.94 93 ASP A CA 1
ATOM 740 C C . ASP A 1 93 ? 11.140 -4.311 -12.188 1.00 93.94 93 ASP A C 1
ATOM 742 O O . ASP A 1 93 ? 11.828 -5.090 -12.847 1.00 93.94 93 ASP A O 1
ATOM 746 N N . THR A 1 94 ? 10.868 -4.518 -10.896 1.00 93.00 94 THR A N 1
ATOM 747 C CA . THR A 1 94 ? 11.446 -5.632 -10.125 1.00 93.00 94 THR A CA 1
ATOM 748 C C . THR A 1 94 ? 10.412 -6.607 -9.587 1.00 93.00 94 THR A C 1
ATOM 750 O O . THR A 1 94 ? 10.666 -7.808 -9.591 1.00 93.00 94 THR A O 1
ATOM 753 N N . ALA A 1 95 ? 9.265 -6.120 -9.108 1.00 93.25 95 ALA A N 1
ATOM 754 C CA . ALA A 1 95 ? 8.392 -6.925 -8.254 1.00 93.25 95 ALA A CA 1
ATOM 755 C C . ALA A 1 95 ? 6.885 -6.669 -8.435 1.00 93.25 95 ALA A C 1
ATOM 757 O O . ALA A 1 95 ? 6.095 -7.230 -7.681 1.00 93.25 95 ALA A O 1
ATOM 758 N N . MET A 1 96 ? 6.462 -5.904 -9.453 1.00 96.25 96 MET A N 1
ATOM 759 C CA . MET A 1 96 ? 5.050 -5.522 -9.650 1.00 96.25 96 MET A CA 1
ATOM 760 C C . MET A 1 96 ? 4.066 -6.696 -9.542 1.00 96.25 96 MET A C 1
ATOM 762 O O . MET A 1 96 ? 3.105 -6.639 -8.780 1.00 96.25 96 MET A O 1
ATOM 766 N N . TRP A 1 97 ? 4.307 -7.784 -10.280 1.00 96.25 97 TRP A N 1
ATOM 767 C CA . TRP A 1 97 ? 3.427 -8.955 -10.236 1.00 96.25 97 TRP A CA 1
ATOM 768 C C . TRP A 1 97 ? 3.365 -9.588 -8.842 1.00 96.25 97 TRP A C 1
ATOM 770 O O . TRP A 1 97 ? 2.279 -9.925 -8.375 1.00 96.25 97 TRP A O 1
ATOM 780 N N . GLY A 1 98 ? 4.511 -9.721 -8.168 1.00 94.38 98 GLY A N 1
ATOM 781 C CA . GLY A 1 98 ? 4.587 -10.295 -6.825 1.00 94.38 98 GLY A CA 1
ATOM 782 C C . GLY A 1 98 ? 3.779 -9.471 -5.828 1.00 94.38 98 GLY A C 1
ATOM 783 O O . GLY A 1 98 ? 2.918 -10.017 -5.144 1.00 94.38 98 GLY A O 1
ATOM 784 N N . THR A 1 99 ? 3.969 -8.151 -5.837 1.00 95.81 99 THR A N 1
ATOM 785 C CA . THR A 1 99 ? 3.250 -7.221 -4.957 1.00 95.81 99 THR A CA 1
ATOM 786 C C . THR A 1 99 ? 1.743 -7.224 -5.220 1.00 95.81 99 THR A C 1
ATOM 788 O O . THR A 1 99 ? 0.954 -7.273 -4.280 1.00 95.81 99 THR A O 1
ATOM 791 N N . VAL A 1 100 ? 1.309 -7.246 -6.485 1.00 98.00 100 VAL A N 1
ATOM 792 C CA . VAL A 1 100 ? -0.124 -7.326 -6.829 1.00 98.00 100 VAL A CA 1
ATOM 793 C C . VAL A 1 100 ? -0.744 -8.647 -6.376 1.00 98.00 100 VAL A C 1
ATOM 795 O O . VAL A 1 100 ? -1.867 -8.660 -5.872 1.00 98.00 100 VAL A O 1
ATOM 798 N N . ARG A 1 101 ? -0.013 -9.760 -6.487 1.00 96.25 101 ARG A N 1
ATOM 799 C CA . ARG A 1 101 ? -0.464 -11.063 -5.981 1.00 96.25 101 ARG A CA 1
ATOM 800 C C . ARG A 1 101 ? -0.626 -11.058 -4.461 1.00 96.25 101 ARG A C 1
ATOM 802 O O . ARG A 1 101 ? -1.603 -11.617 -3.969 1.00 96.25 101 ARG A O 1
ATOM 809 N N . GLU A 1 102 ? 0.316 -10.457 -3.738 1.00 95.75 102 GLU A N 1
ATOM 810 C CA . GLU A 1 102 ? 0.275 -10.329 -2.275 1.00 95.75 102 GLU A CA 1
ATOM 811 C C . GLU A 1 102 ? -0.929 -9.516 -1.804 1.00 95.75 102 GLU A C 1
ATOM 813 O O . GLU A 1 102 ? -1.671 -9.971 -0.938 1.00 95.75 102 GLU A O 1
ATOM 818 N N . VAL A 1 103 ? -1.182 -8.360 -2.421 1.00 98.19 103 VAL A N 1
ATOM 819 C CA . VAL A 1 103 ? -2.383 -7.564 -2.122 1.00 98.19 103 VAL A CA 1
ATOM 820 C C . VAL A 1 103 ? -3.651 -8.333 -2.486 1.00 98.19 103 VAL A C 1
ATOM 822 O O . VAL A 1 103 ? -4.628 -8.292 -1.747 1.00 98.19 103 VAL A O 1
ATOM 825 N N . GLY A 1 104 ? -3.622 -9.130 -3.555 1.00 97.94 104 GLY A N 1
ATOM 826 C CA . GLY A 1 104 ? -4.693 -10.077 -3.853 1.00 97.94 104 GLY A CA 1
ATOM 827 C C . GLY A 1 104 ? -4.949 -11.096 -2.738 1.00 97.94 104 GLY A C 1
ATOM 828 O O . GLY A 1 104 ? -6.107 -11.429 -2.502 1.00 97.94 104 GLY A O 1
ATOM 829 N N . GLN A 1 105 ? -3.920 -11.563 -2.016 1.00 96.94 105 GLN A N 1
ATOM 830 C CA . GLN A 1 105 ? -4.118 -12.418 -0.834 1.00 96.94 105 GLN A CA 1
ATOM 831 C C . GLN A 1 105 ? -4.781 -11.656 0.313 1.00 96.94 105 GLN A C 1
ATOM 833 O O . GLN A 1 105 ? -5.673 -12.206 0.952 1.00 96.94 105 GLN A O 1
ATOM 838 N N . VAL A 1 106 ? -4.401 -10.393 0.534 1.00 98.31 106 VAL A N 1
ATOM 839 C CA . VAL A 1 106 ? -5.056 -9.535 1.533 1.00 98.31 106 VAL A CA 1
ATOM 840 C C . VAL A 1 106 ? -6.532 -9.359 1.195 1.00 98.31 106 VAL A C 1
ATOM 842 O O . VAL A 1 106 ? -7.373 -9.643 2.036 1.00 98.31 106 VAL A O 1
ATOM 845 N N . VAL A 1 107 ? -6.867 -9.003 -0.048 1.00 98.62 107 VAL A N 1
ATOM 846 C CA . VAL A 1 107 ? -8.264 -8.828 -0.487 1.00 98.62 107 VAL A CA 1
ATOM 847 C C . VAL A 1 107 ? -9.073 -10.125 -0.359 1.00 98.62 107 VAL A C 1
ATOM 849 O O . VAL A 1 107 ? -10.235 -10.101 0.048 1.00 98.62 107 VAL A O 1
ATOM 852 N N . LEU A 1 108 ? -8.469 -11.277 -0.663 1.00 98.19 108 LEU A N 1
ATOM 853 C CA . LEU A 1 108 ? -9.100 -12.580 -0.443 1.00 98.19 108 LEU A CA 1
ATOM 854 C C . LEU A 1 108 ? -9.366 -12.860 1.038 1.00 98.19 108 LEU A C 1
ATOM 856 O O . LEU A 1 108 ? -10.437 -13.358 1.382 1.00 98.19 108 LEU A O 1
ATOM 860 N N . GLU A 1 109 ? -8.413 -12.544 1.911 1.00 98.44 109 GLU A N 1
ATOM 861 C CA . GLU A 1 109 ? -8.576 -12.740 3.349 1.00 98.44 109 GLU A CA 1
ATOM 862 C C . GLU A 1 109 ? -9.581 -11.745 3.947 1.00 98.44 109 GLU A C 1
ATOM 864 O O . GLU A 1 109 ? -10.395 -12.145 4.773 1.00 98.44 109 GLU A O 1
ATOM 869 N N . GLN A 1 110 ? -9.627 -10.498 3.462 1.00 98.62 110 GLN A N 1
ATOM 870 C CA . GLN A 1 110 ? -10.649 -9.506 3.823 1.00 98.62 110 GLN A CA 1
ATOM 871 C C . GLN A 1 110 ? -12.063 -10.033 3.543 1.00 98.62 110 GLN A C 1
ATOM 873 O O . GLN A 1 110 ? -12.945 -9.924 4.392 1.00 98.62 110 GLN A O 1
ATOM 878 N N . ARG A 1 111 ? -12.279 -10.684 2.390 1.00 98.19 111 ARG A N 1
ATOM 879 C CA . ARG A 1 111 ? -13.562 -11.347 2.088 1.00 98.19 111 ARG A CA 1
ATOM 880 C C . ARG A 1 111 ? -13.872 -12.483 3.058 1.00 98.19 111 ARG A C 1
ATOM 882 O O . ARG A 1 111 ? -15.013 -12.626 3.480 1.00 98.19 111 ARG A O 1
ATOM 889 N N . ARG A 1 112 ? -12.869 -13.287 3.429 1.00 97.62 112 ARG A N 1
ATOM 890 C CA . ARG A 1 112 ? -13.043 -14.406 4.376 1.00 97.62 112 ARG A CA 1
ATOM 891 C C . ARG A 1 112 ? -13.440 -13.941 5.771 1.00 97.62 112 ARG A C 1
ATOM 893 O O . ARG A 1 112 ? -14.163 -14.664 6.445 1.00 97.62 112 ARG A O 1
ATOM 900 N N . VAL A 1 113 ? -12.989 -12.759 6.186 1.00 97.88 113 VAL A N 1
ATOM 901 C CA . VAL A 1 113 ? -13.392 -12.144 7.459 1.00 97.88 113 VAL A CA 1
ATOM 902 C C . VAL A 1 113 ? -14.658 -11.289 7.333 1.00 97.88 113 VAL A C 1
ATOM 904 O O . VAL A 1 113 ? -15.018 -10.604 8.278 1.00 97.88 113 VAL A O 1
ATOM 907 N N . GLY A 1 114 ? -15.358 -11.333 6.194 1.00 97.69 114 GLY A N 1
ATOM 908 C CA . GLY A 1 114 ? -16.691 -10.742 6.042 1.00 97.69 114 GLY A CA 1
ATOM 909 C C . GLY A 1 114 ? -16.753 -9.372 5.364 1.00 97.69 114 GLY A C 1
ATOM 910 O O . GLY A 1 114 ? -17.829 -8.780 5.320 1.00 97.69 114 GLY A O 1
ATOM 911 N N . ALA A 1 115 ? -15.659 -8.853 4.796 1.00 97.25 115 ALA A N 1
ATOM 912 C CA . ALA A 1 115 ? -15.743 -7.636 3.991 1.00 97.25 115 ALA A CA 1
ATOM 913 C C . ALA A 1 115 ? -16.501 -7.895 2.681 1.00 97.25 115 ALA A C 1
ATOM 915 O O . ALA A 1 115 ? -16.116 -8.754 1.887 1.00 97.25 115 ALA A O 1
ATOM 916 N N . GLU A 1 116 ? -17.551 -7.111 2.439 1.00 93.88 116 GLU A N 1
ATOM 917 C CA . GLU A 1 116 ? -18.467 -7.299 1.309 1.00 93.88 116 GLU A CA 1
ATOM 918 C C . GLU A 1 116 ? -17.795 -7.031 -0.051 1.00 93.88 116 GLU A C 1
ATOM 920 O O . GLU A 1 116 ? -17.740 -7.904 -0.918 1.00 93.88 116 GLU A O 1
ATOM 925 N N . ARG A 1 117 ? -17.228 -5.830 -0.232 1.00 97.31 117 ARG A N 1
ATOM 926 C CA . ARG A 1 117 ? -16.533 -5.405 -1.458 1.00 97.31 117 ARG A CA 1
ATOM 927 C C . ARG A 1 117 ? -15.160 -4.806 -1.121 1.00 97.31 117 ARG A C 1
ATOM 929 O O . ARG A 1 117 ? -14.975 -3.599 -1.253 1.00 97.31 117 ARG A O 1
ATOM 936 N N . PRO A 1 118 ? -14.191 -5.600 -0.630 1.00 98.50 118 PRO A N 1
ATOM 937 C CA . PRO A 1 118 ? -12.848 -5.099 -0.385 1.00 98.50 118 PRO A CA 1
ATOM 938 C C . PRO A 1 118 ? -12.087 -4.889 -1.696 1.00 98.50 118 PRO A C 1
ATOM 940 O O . PRO A 1 118 ? -12.175 -5.706 -2.620 1.00 98.50 118 PRO A O 1
ATOM 943 N N . ALA A 1 119 ? -11.290 -3.827 -1.732 1.00 98.75 119 ALA A N 1
ATOM 944 C CA . ALA A 1 119 ? -10.312 -3.554 -2.769 1.00 98.75 119 ALA A CA 1
ATOM 945 C C . ALA A 1 119 ? -8.959 -3.162 -2.154 1.00 98.75 119 ALA A C 1
ATOM 947 O O . ALA A 1 119 ? -8.869 -2.593 -1.061 1.00 98.75 119 ALA A O 1
ATOM 948 N N . GLY A 1 120 ? -7.884 -3.474 -2.871 1.00 98.69 120 GLY A N 1
ATOM 949 C CA . GLY A 1 120 ? -6.518 -3.139 -2.481 1.00 98.69 120 GLY A CA 1
ATOM 950 C C . GLY A 1 120 ? -5.827 -2.302 -3.549 1.00 98.69 120 GLY A C 1
ATOM 951 O O . GLY A 1 120 ? -5.902 -2.626 -4.729 1.00 98.69 120 GLY A O 1
ATOM 952 N N . ILE A 1 121 ? -5.124 -1.247 -3.153 1.00 98.81 121 ILE A N 1
ATOM 953 C CA . ILE A 1 121 ? -4.299 -0.423 -4.038 1.00 98.81 121 ILE A CA 1
ATOM 954 C C . ILE A 1 121 ? -2.837 -0.764 -3.778 1.00 98.81 121 ILE A C 1
ATOM 956 O O . ILE A 1 121 ? -2.296 -0.481 -2.712 1.00 98.81 121 ILE A O 1
ATOM 960 N N . VAL A 1 122 ? -2.181 -1.345 -4.776 1.00 98.62 122 VAL A N 1
ATOM 961 C CA . VAL A 1 122 ? -0.726 -1.506 -4.807 1.00 98.62 122 VAL A CA 1
ATOM 962 C C . VAL A 1 122 ? -0.138 -0.183 -5.260 1.00 98.62 122 VAL A C 1
ATOM 964 O O . VAL A 1 122 ? -0.298 0.187 -6.425 1.00 98.62 122 VAL A O 1
ATOM 967 N N . TRP A 1 123 ? 0.538 0.528 -4.360 1.00 98.31 123 TRP A N 1
ATOM 968 C CA . TRP A 1 123 ? 1.078 1.851 -4.654 1.00 98.31 123 TRP A CA 1
ATOM 969 C C . TRP A 1 123 ? 2.608 1.835 -4.672 1.00 98.31 123 TRP A C 1
ATOM 971 O O . TRP A 1 123 ? 3.271 1.895 -3.637 1.00 98.31 123 TRP A O 1
ATOM 981 N N . LEU A 1 124 ? 3.178 1.787 -5.879 1.00 96.38 124 LEU A N 1
ATOM 982 C CA . LEU A 1 124 ? 4.614 1.934 -6.135 1.00 96.38 124 LEU A CA 1
ATOM 983 C C . LEU A 1 124 ? 4.877 3.307 -6.766 1.00 96.38 124 LEU A C 1
ATOM 985 O O . LEU A 1 124 ? 5.503 3.421 -7.820 1.00 96.38 124 LEU A O 1
ATOM 989 N N . GLY A 1 125 ? 4.325 4.345 -6.132 1.00 93.88 125 GLY A N 1
ATOM 990 C CA . GLY A 1 125 ? 4.316 5.729 -6.606 1.00 93.88 125 GLY A CA 1
ATOM 991 C C . GLY A 1 125 ? 5.555 6.543 -6.230 1.00 93.88 125 GLY A C 1
ATOM 992 O O . GLY A 1 125 ? 5.529 7.766 -6.297 1.00 93.88 125 GLY A O 1
ATOM 993 N N . TYR A 1 126 ? 6.641 5.913 -5.793 1.00 91.38 126 TYR A N 1
ATOM 994 C CA . TYR A 1 126 ? 7.854 6.608 -5.367 1.00 91.38 126 TYR A CA 1
ATOM 995 C C . TYR A 1 126 ? 9.099 5.801 -5.709 1.00 91.38 126 TYR A C 1
ATOM 997 O O . TYR A 1 126 ? 9.028 4.601 -5.962 1.00 91.38 126 TYR A O 1
ATOM 1005 N N . THR A 1 127 ? 10.250 6.468 -5.695 1.00 86.44 127 THR A N 1
ATOM 1006 C CA . THR A 1 127 ? 11.548 5.809 -5.833 1.00 86.44 127 THR A CA 1
ATOM 1007 C C . THR A 1 127 ? 11.980 5.300 -4.459 1.00 86.44 127 THR A C 1
ATOM 1009 O O . THR A 1 127 ? 12.347 6.122 -3.614 1.00 86.44 127 THR A O 1
ATOM 1012 N N . PRO A 1 128 ? 11.934 3.982 -4.187 1.00 75.31 128 PRO A N 1
ATOM 1013 C CA . PRO A 1 128 ? 12.424 3.469 -2.922 1.00 75.31 128 PRO A CA 1
ATOM 1014 C C . PRO A 1 128 ? 13.945 3.662 -2.839 1.00 75.31 128 PRO A C 1
ATOM 1016 O O . PRO A 1 128 ? 14.636 3.478 -3.848 1.00 75.31 128 PRO A O 1
ATOM 1019 N N . PRO A 1 129 ? 14.478 3.999 -1.654 1.00 71.56 129 PRO A N 1
ATOM 1020 C CA . PRO A 1 129 ? 15.918 4.093 -1.443 1.00 71.56 129 PRO A CA 1
ATOM 1021 C C . PRO A 1 129 ? 16.617 2.751 -1.690 1.00 71.56 129 PRO A C 1
ATOM 1023 O O . PRO A 1 129 ? 15.995 1.687 -1.609 1.00 71.56 129 PRO A O 1
ATOM 1026 N N . VAL A 1 130 ? 17.932 2.787 -1.920 1.00 68.94 130 VAL A N 1
ATOM 1027 C CA . VAL A 1 130 ? 18.778 1.584 -1.788 1.00 68.94 130 VAL A CA 1
ATOM 1028 C C . VAL A 1 130 ? 19.012 1.255 -0.305 1.00 68.94 130 VAL A C 1
ATOM 1030 O O . VAL A 1 130 ? 18.827 2.106 0.557 1.00 68.94 130 VAL A O 1
ATOM 1033 N N . PHE A 1 131 ? 19.413 0.023 0.028 1.00 61.97 131 PHE A N 1
ATOM 1034 C CA . PHE A 1 131 ? 19.429 -0.484 1.415 1.00 61.97 131 PHE A CA 1
ATOM 1035 C C . PHE A 1 131 ? 20.158 0.425 2.430 1.00 61.97 131 PHE A C 1
ATOM 1037 O O . PHE A 1 131 ? 19.651 0.650 3.524 1.00 61.97 131 PHE A O 1
ATOM 1044 N N . VAL A 1 132 ? 21.296 1.022 2.053 1.00 54.84 132 VAL A N 1
ATOM 1045 C CA . VAL A 1 132 ? 22.051 1.967 2.908 1.00 54.84 132 VAL A CA 1
ATOM 1046 C C . VAL A 1 132 ? 21.260 3.251 3.181 1.00 54.84 132 VAL A C 1
ATOM 1048 O O . VAL A 1 132 ? 21.339 3.834 4.260 1.00 54.84 132 VAL A O 1
ATOM 1051 N N . GLU A 1 133 ? 20.456 3.688 2.217 1.00 57.28 133 GLU A N 1
ATOM 1052 C CA . GLU A 1 133 ? 19.664 4.909 2.308 1.00 57.28 133 GLU A CA 1
ATOM 1053 C C . GLU A 1 133 ? 18.375 4.728 3.125 1.00 57.28 133 GLU A C 1
ATOM 1055 O O . GLU A 1 133 ? 17.793 5.712 3.579 1.00 57.28 133 GLU A O 1
ATOM 1060 N N . ALA A 1 134 ? 17.948 3.484 3.367 1.00 56.66 134 ALA A N 1
ATOM 1061 C CA . ALA A 1 134 ? 16.809 3.164 4.230 1.00 56.66 134 ALA A CA 1
ATOM 1062 C C . ALA A 1 134 ? 17.039 3.570 5.699 1.00 56.66 134 ALA A C 1
ATOM 1064 O O . ALA A 1 134 ? 16.081 3.731 6.453 1.00 56.66 134 ALA A O 1
ATOM 1065 N N . LEU A 1 135 ? 18.299 3.815 6.081 1.00 59.12 135 LEU A N 1
ATOM 1066 C CA . LEU A 1 135 ? 18.679 4.425 7.358 1.00 59.12 135 LEU A CA 1
ATOM 1067 C C . LEU A 1 135 ? 18.268 5.906 7.470 1.00 59.12 135 LEU A C 1
ATOM 1069 O O . LEU A 1 135 ? 18.291 6.459 8.570 1.00 59.12 135 LEU A O 1
ATOM 1073 N N . PHE A 1 136 ? 17.877 6.545 6.360 1.00 66.50 136 PHE A N 1
ATOM 1074 C CA . PHE A 1 136 ? 17.390 7.925 6.300 1.00 66.50 136 PHE A CA 1
ATOM 1075 C C . PHE A 1 136 ? 15.882 7.939 5.998 1.00 66.50 136 PHE A C 1
ATOM 1077 O O . PHE A 1 136 ? 15.466 8.198 4.861 1.00 66.50 136 PHE A O 1
ATOM 1084 N N . PRO A 1 137 ? 15.031 7.666 7.003 1.00 63.69 137 PRO A N 1
ATOM 1085 C CA . PRO A 1 137 ? 13.586 7.582 6.812 1.00 63.69 137 PRO A CA 1
ATOM 1086 C C . PRO A 1 137 ? 12.980 8.898 6.310 1.00 63.69 137 PRO A C 1
ATOM 1088 O O . PRO A 1 137 ? 11.979 8.860 5.611 1.00 63.69 137 PRO A O 1
ATOM 1091 N N . ASP A 1 138 ? 13.616 10.049 6.553 1.00 69.44 138 ASP A N 1
ATOM 1092 C CA . ASP A 1 138 ? 13.125 11.343 6.064 1.00 69.44 138 ASP A CA 1
ATOM 1093 C C . ASP A 1 138 ? 13.109 11.456 4.528 1.00 69.44 138 ASP A C 1
ATOM 1095 O O . ASP A 1 138 ? 12.392 12.298 3.989 1.00 69.44 138 ASP A O 1
ATOM 1099 N N . ARG A 1 139 ? 13.821 10.586 3.790 1.00 77.50 139 ARG A N 1
ATOM 1100 C CA . ARG A 1 139 ? 13.677 10.508 2.324 1.00 77.50 139 ARG A CA 1
ATOM 1101 C C . ARG A 1 139 ? 12.292 10.022 1.894 1.00 77.50 139 ARG A C 1
ATOM 1103 O O . ARG A 1 139 ? 11.841 10.379 0.808 1.00 77.50 139 ARG A O 1
ATOM 1110 N N . ALA A 1 140 ? 11.577 9.304 2.761 1.00 84.31 140 ALA A N 1
ATOM 1111 C CA . ALA A 1 140 ? 10.216 8.849 2.514 1.00 84.31 140 ALA A CA 1
ATOM 1112 C C . ALA A 1 140 ? 9.251 10.032 2.354 1.00 84.31 140 ALA A C 1
ATOM 1114 O O . ALA A 1 140 ? 8.260 9.929 1.634 1.00 84.31 140 ALA A O 1
ATOM 1115 N N . ARG A 1 141 ? 9.587 11.195 2.933 1.00 87.19 141 ARG A N 1
ATOM 1116 C CA . ARG A 1 141 ? 8.845 12.449 2.757 1.00 87.19 141 ARG A CA 1
ATOM 1117 C C . ARG A 1 141 ? 8.723 12.866 1.288 1.00 87.19 141 ARG A C 1
ATOM 1119 O O . ARG A 1 141 ? 7.728 13.481 0.918 1.00 87.19 141 ARG A O 1
ATOM 1126 N N . ALA A 1 142 ? 9.679 12.505 0.427 1.00 88.50 142 ALA A N 1
ATOM 1127 C CA . ALA A 1 142 ? 9.628 12.845 -0.997 1.00 88.50 142 ALA A CA 1
ATOM 1128 C C . ALA A 1 142 ? 8.418 12.226 -1.728 1.00 88.50 142 ALA A C 1
ATOM 1130 O O . ALA A 1 142 ? 7.988 12.750 -2.754 1.00 88.50 142 ALA A O 1
ATOM 1131 N N . ALA A 1 143 ? 7.842 11.145 -1.192 1.00 91.88 143 ALA A N 1
ATOM 1132 C CA . ALA A 1 143 ? 6.659 10.491 -1.743 1.00 91.88 143 ALA A CA 1
ATOM 1133 C C . ALA A 1 143 ? 5.343 11.227 -1.414 1.00 91.88 143 ALA A C 1
ATOM 1135 O O . ALA A 1 143 ? 4.346 11.033 -2.113 1.00 91.88 143 ALA A O 1
ATOM 1136 N N . VAL A 1 144 ? 5.337 12.090 -0.386 1.00 94.44 144 VAL A N 1
ATOM 1137 C CA . VAL A 1 144 ? 4.124 12.726 0.157 1.00 94.44 144 VAL A CA 1
ATOM 1138 C C . VAL A 1 144 ? 3.316 13.478 -0.903 1.00 94.44 144 VAL A C 1
ATOM 1140 O O . VAL A 1 144 ? 2.115 13.231 -0.976 1.00 94.44 144 VAL A O 1
ATOM 1143 N N . PRO A 1 145 ? 3.895 14.350 -1.757 1.00 94.31 145 PRO A N 1
ATOM 1144 C CA . PRO A 1 145 ? 3.087 15.127 -2.695 1.00 94.31 145 PRO A CA 1
ATOM 1145 C C . PRO A 1 145 ? 2.305 14.263 -3.689 1.00 94.31 145 PRO A C 1
ATOM 1147 O O . PRO A 1 145 ? 1.148 14.572 -3.968 1.00 94.31 145 PRO A O 1
ATOM 1150 N N . ARG A 1 146 ? 2.915 13.182 -4.199 1.00 95.81 146 ARG A N 1
ATOM 1151 C CA . ARG A 1 146 ? 2.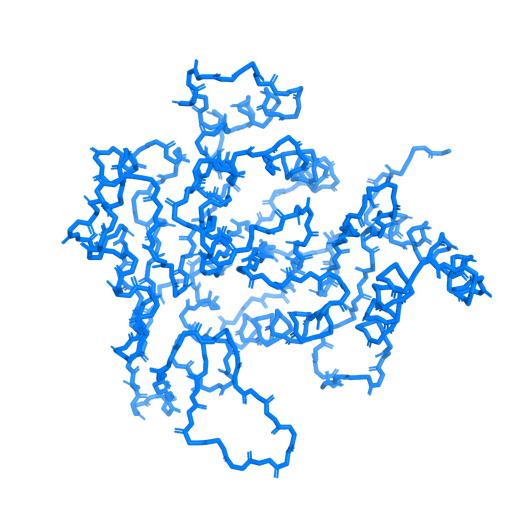261 12.273 -5.149 1.00 95.81 146 ARG A CA 1
ATOM 1152 C C . ARG A 1 146 ? 1.250 11.373 -4.452 1.00 95.81 146 ARG A C 1
ATOM 1154 O O . ARG A 1 146 ? 0.133 11.267 -4.939 1.00 95.81 146 ARG A O 1
ATOM 1161 N N . PHE A 1 147 ? 1.603 10.794 -3.301 1.00 97.56 147 PHE A N 1
ATOM 1162 C CA . PHE A 1 147 ? 0.654 9.983 -2.536 1.00 97.56 147 PHE A CA 1
ATOM 1163 C C . PHE A 1 147 ? -0.581 10.804 -2.155 1.00 97.56 147 PHE A C 1
ATOM 1165 O O . PHE A 1 147 ? -1.702 10.356 -2.351 1.00 97.56 147 PHE A O 1
ATOM 1172 N N . ALA A 1 148 ? -0.390 12.033 -1.664 1.00 97.50 148 ALA A N 1
ATOM 1173 C CA . ALA A 1 148 ? -1.486 12.932 -1.318 1.00 97.50 148 ALA A CA 1
ATOM 1174 C C . ALA A 1 148 ? -2.380 13.252 -2.527 1.00 97.50 148 ALA A C 1
ATOM 1176 O O . ALA A 1 148 ? -3.594 13.324 -2.379 1.00 97.50 148 ALA A O 1
ATOM 1177 N N . ALA A 1 149 ? -1.803 13.433 -3.719 1.00 97.31 149 ALA A N 1
ATOM 1178 C CA . ALA A 1 149 ? -2.581 13.663 -4.935 1.00 97.31 149 ALA A CA 1
ATOM 1179 C C . ALA A 1 149 ? -3.418 12.433 -5.326 1.00 97.31 149 ALA A C 1
ATOM 1181 O O . ALA A 1 149 ? -4.615 12.571 -5.572 1.00 97.31 149 ALA A O 1
ATOM 1182 N N . ASP A 1 150 ? -2.813 11.243 -5.319 1.00 97.75 150 ASP A N 1
ATOM 1183 C CA . ASP A 1 150 ? -3.500 9.985 -5.635 1.00 97.75 150 ASP A CA 1
ATOM 1184 C C . ASP A 1 150 ? -4.584 9.663 -4.584 1.00 97.75 150 ASP A C 1
ATOM 1186 O O . ASP A 1 150 ? -5.678 9.211 -4.920 1.00 97.75 150 ASP A O 1
ATOM 1190 N N . PHE A 1 151 ? -4.316 9.941 -3.305 1.00 98.25 151 PHE A N 1
ATOM 1191 C CA . PHE A 1 151 ? -5.274 9.726 -2.223 1.00 98.25 151 PHE A CA 1
ATOM 1192 C C . PHE A 1 151 ? -6.439 10.720 -2.273 1.00 98.25 151 PHE A C 1
ATOM 1194 O O . PHE A 1 151 ? -7.593 10.333 -2.098 1.00 98.25 151 PHE A O 1
ATOM 1201 N N . LEU A 1 152 ? -6.171 11.991 -2.582 1.00 97.62 152 LEU A N 1
ATOM 1202 C CA . LEU A 1 152 ? -7.231 12.973 -2.802 1.00 97.62 152 LEU A CA 1
ATOM 1203 C C . LEU A 1 152 ? -8.101 12.606 -4.013 1.00 97.62 152 LEU A C 1
ATOM 1205 O O . LEU A 1 152 ? -9.311 12.823 -3.974 1.00 97.62 152 LEU A O 1
ATOM 1209 N N . GLN A 1 153 ? -7.516 12.026 -5.065 1.00 96.75 153 GLN A N 1
ATOM 1210 C CA . GLN A 1 153 ? -8.278 11.527 -6.211 1.00 96.75 153 GLN A CA 1
ATOM 1211 C C . GLN A 1 153 ? -9.256 10.420 -5.800 1.00 96.75 153 GLN A C 1
ATOM 1213 O O . GLN A 1 153 ? -10.419 10.494 -6.192 1.00 96.75 153 GLN A O 1
ATOM 1218 N N . LEU A 1 154 ? -8.831 9.465 -4.960 1.00 97.06 154 LEU A N 1
ATOM 1219 C CA . LEU A 1 154 ? -9.737 8.456 -4.395 1.00 97.06 154 LEU A CA 1
ATOM 1220 C C . LEU A 1 154 ? -10.926 9.119 -3.696 1.00 97.06 154 LEU A C 1
ATOM 1222 O O . LEU A 1 154 ? -12.063 8.804 -4.019 1.00 97.06 154 LEU A O 1
ATOM 1226 N N . LEU A 1 155 ? -10.678 10.068 -2.789 1.00 96.19 155 LEU A N 1
ATOM 1227 C CA . LEU A 1 155 ? -11.750 10.748 -2.049 1.00 96.19 155 LEU A CA 1
ATOM 1228 C C . LEU A 1 155 ? -12.641 11.624 -2.942 1.00 96.19 155 LEU A C 1
ATOM 1230 O O . LEU A 1 155 ? -13.797 11.863 -2.609 1.00 96.19 155 LEU A O 1
ATOM 1234 N N . THR A 1 156 ? -12.115 12.098 -4.073 1.00 95.81 156 THR A N 1
ATOM 1235 C CA . THR A 1 156 ? -12.888 12.865 -5.058 1.00 95.81 156 THR A CA 1
ATOM 1236 C C . THR A 1 156 ? -13.832 11.959 -5.847 1.00 95.81 156 THR A C 1
ATOM 1238 O O . THR A 1 156 ? -14.976 12.336 -6.080 1.00 95.81 156 THR A O 1
ATOM 1241 N N . PHE A 1 157 ? -13.378 10.768 -6.248 1.00 96.44 157 PHE A N 1
ATOM 1242 C CA . PHE A 1 157 ? -14.209 9.793 -6.968 1.00 96.44 157 PHE A CA 1
ATOM 1243 C C . PHE A 1 157 ? -15.146 9.014 -6.040 1.00 96.44 157 PHE A C 1
ATOM 1245 O O . PHE A 1 157 ? -16.186 8.535 -6.479 1.00 96.44 157 PHE A O 1
ATOM 1252 N N . ARG A 1 158 ? -14.795 8.912 -4.754 1.00 95.44 158 ARG A N 1
ATOM 1253 C CA . ARG A 1 158 ? -15.547 8.203 -3.714 1.00 95.44 158 ARG A CA 1
ATOM 1254 C C . ARG A 1 158 ? -15.955 9.151 -2.582 1.00 95.44 158 ARG A C 1
ATOM 1256 O O . ARG A 1 158 ? -15.417 9.054 -1.473 1.00 95.44 158 ARG A O 1
ATOM 1263 N N . PRO A 1 159 ? -16.901 10.081 -2.836 1.00 92.69 159 PRO A N 1
ATOM 1264 C CA . PRO A 1 159 ? -17.390 11.012 -1.817 1.00 92.69 159 PRO A CA 1
ATOM 1265 C C . PRO A 1 159 ? -18.137 10.309 -0.675 1.00 92.69 159 PRO A C 1
ATOM 1267 O O . PRO A 1 159 ? -18.297 10.893 0.393 1.00 92.69 159 PRO A O 1
ATOM 1270 N N . ASP A 1 160 ? -18.558 9.060 -0.882 1.00 93.62 160 ASP A N 1
ATOM 1271 C CA . ASP A 1 160 ? -19.150 8.175 0.121 1.00 93.62 160 ASP A CA 1
ATOM 1272 C C . ASP A 1 160 ? -18.135 7.625 1.142 1.00 93.62 160 ASP A C 1
ATOM 1274 O O . ASP A 1 160 ? -18.548 7.017 2.124 1.00 93.62 160 ASP A O 1
ATOM 1278 N N . ARG A 1 161 ? -16.828 7.878 0.944 1.00 92.25 161 ARG A N 1
ATOM 1279 C CA . ARG A 1 161 ? -15.727 7.606 1.891 1.00 92.25 161 ARG A CA 1
ATOM 1280 C C . ARG A 1 161 ? -15.737 6.162 2.437 1.00 92.25 161 ARG A C 1
ATOM 1282 O O . ARG A 1 161 ? -16.074 5.950 3.603 1.00 92.25 161 ARG A O 1
ATOM 1289 N N . PRO A 1 162 ? -15.313 5.159 1.638 1.00 96.50 162 PRO A N 1
ATOM 1290 C CA . PRO A 1 162 ? -15.208 3.781 2.118 1.00 96.50 162 PRO A CA 1
ATOM 1291 C C . PRO A 1 162 ? -14.253 3.660 3.315 1.00 96.50 162 PRO A C 1
ATOM 1293 O O . PRO A 1 162 ? -13.445 4.551 3.587 1.00 96.50 162 PRO A O 1
ATOM 1296 N N . HIS A 1 163 ? -14.286 2.522 4.013 1.00 97.56 163 HIS A N 1
ATOM 1297 C CA . HIS A 1 163 ? -13.330 2.253 5.085 1.00 97.56 163 HIS A CA 1
ATOM 1298 C C . HIS A 1 163 ? -11.911 2.174 4.502 1.00 97.56 163 HIS A C 1
ATOM 1300 O O . HIS A 1 163 ? -11.566 1.215 3.811 1.00 97.56 163 HIS A O 1
ATOM 1306 N N . ILE A 1 164 ? -11.086 3.190 4.762 1.00 98.50 164 ILE A N 1
ATOM 1307 C CA . ILE A 1 164 ? -9.737 3.293 4.201 1.00 98.50 164 ILE A CA 1
ATOM 1308 C C . ILE A 1 164 ? -8.689 2.931 5.250 1.00 98.50 164 ILE A C 1
ATOM 1310 O O . ILE A 1 164 ? -8.674 3.480 6.350 1.00 98.50 164 ILE A O 1
ATOM 1314 N N . SER A 1 165 ? -7.753 2.065 4.874 1.00 98.50 165 SER A N 1
ATOM 1315 C CA . SER A 1 165 ? -6.622 1.658 5.714 1.00 98.50 165 SER A CA 1
ATOM 1316 C C . SER A 1 165 ? -5.306 1.741 4.949 1.00 98.50 165 SER A C 1
ATOM 1318 O O . SER A 1 165 ? -5.280 1.444 3.753 1.00 98.50 165 SER A O 1
ATOM 1320 N N . PHE A 1 166 ? -4.208 2.064 5.625 1.00 98.31 166 PHE A N 1
ATOM 1321 C CA . PHE A 1 166 ? -2.860 2.013 5.055 1.00 98.31 166 PHE A CA 1
ATOM 1322 C C . PHE A 1 166 ? -2.085 0.827 5.624 1.00 98.31 166 PHE A C 1
ATOM 1324 O O . PHE A 1 166 ? -2.085 0.599 6.828 1.00 98.31 166 PHE A O 1
ATOM 1331 N N . GLU A 1 167 ? -1.372 0.106 4.770 1.00 97.69 167 GLU A N 1
ATOM 1332 C CA . GLU A 1 167 ? -0.420 -0.931 5.144 1.00 97.69 167 GLU A CA 1
ATOM 1333 C C . GLU A 1 167 ? 0.949 -0.597 4.537 1.00 97.69 167 GLU A C 1
ATOM 1335 O O . GLU A 1 167 ? 1.103 -0.472 3.319 1.00 97.69 167 GLU A O 1
ATOM 1340 N N . GLY A 1 168 ? 1.955 -0.432 5.390 1.00 95.44 168 GLY A N 1
ATOM 1341 C CA . GLY A 1 168 ? 3.330 -0.173 4.987 1.00 95.44 168 GLY A CA 1
ATOM 1342 C C . GLY A 1 168 ? 4.240 -1.345 5.329 1.00 95.44 168 GLY A C 1
ATOM 1343 O O . GLY A 1 168 ? 4.423 -1.670 6.503 1.00 95.44 168 GLY A O 1
ATOM 1344 N N . HIS A 1 169 ? 4.875 -1.936 4.318 1.00 92.94 169 HIS A N 1
ATOM 1345 C CA . HIS A 1 169 ? 5.912 -2.950 4.508 1.00 92.94 169 HIS A CA 1
ATOM 1346 C C . HIS A 1 169 ? 7.301 -2.327 4.518 1.00 92.94 169 HIS A C 1
ATOM 1348 O O . HIS A 1 169 ? 7.671 -1.596 3.595 1.00 92.94 169 HIS A O 1
ATOM 1354 N N . SER A 1 170 ? 8.093 -2.644 5.546 1.00 89.31 170 SER A N 1
ATOM 1355 C CA . SER A 1 170 ? 9.472 -2.170 5.678 1.00 89.31 170 SER A CA 1
ATOM 1356 C C . SER A 1 170 ? 9.542 -0.637 5.512 1.00 89.31 170 SER A C 1
ATOM 1358 O O . SER A 1 170 ? 8.915 0.092 6.280 1.00 89.31 170 SER A O 1
ATOM 1360 N N . TYR A 1 171 ? 10.234 -0.118 4.492 1.00 87.88 171 TYR A N 1
ATOM 1361 C CA . TYR A 1 171 ? 10.313 1.325 4.211 1.00 87.88 171 TYR A CA 1
ATOM 1362 C C . TYR A 1 171 ? 8.967 1.989 3.854 1.00 87.88 171 TYR A C 1
ATOM 1364 O O . TYR A 1 171 ? 8.788 3.183 4.102 1.00 87.88 171 TYR A O 1
ATOM 1372 N N . GLY A 1 172 ? 7.997 1.237 3.323 1.00 92.06 172 GLY A N 1
ATOM 1373 C CA . GLY A 1 172 ? 6.655 1.745 3.022 1.00 92.06 172 GLY A CA 1
ATOM 1374 C C . GLY A 1 172 ? 5.924 2.273 4.262 1.00 92.06 172 GLY A C 1
ATOM 1375 O O . GLY A 1 172 ? 5.140 3.215 4.159 1.00 92.06 172 GLY A O 1
ATOM 1376 N N . ALA A 1 173 ? 6.249 1.752 5.454 1.00 91.88 173 ALA A N 1
ATOM 1377 C CA . ALA A 1 173 ? 5.736 2.270 6.723 1.00 91.88 173 ALA A CA 1
ATOM 1378 C C . ALA A 1 173 ? 6.186 3.717 6.986 1.00 91.88 173 ALA A C 1
ATOM 1380 O O . ALA A 1 173 ? 5.394 4.536 7.448 1.00 91.88 173 ALA A O 1
ATOM 1381 N N . ALA A 1 174 ? 7.433 4.066 6.650 1.00 89.81 174 ALA A N 1
ATOM 1382 C CA . ALA A 1 174 ? 7.912 5.439 6.783 1.00 89.81 174 ALA A CA 1
ATOM 1383 C C . ALA A 1 174 ? 7.168 6.380 5.824 1.00 89.81 174 ALA A C 1
ATOM 1385 O O . ALA A 1 174 ? 6.777 7.473 6.229 1.00 89.81 174 ALA A O 1
ATOM 1386 N N . VAL A 1 175 ? 6.912 5.948 4.583 1.00 92.38 175 VAL A N 1
ATOM 1387 C CA . VAL A 1 175 ? 6.139 6.740 3.610 1.00 92.38 175 VAL A CA 1
ATOM 1388 C C . VAL A 1 175 ? 4.732 7.017 4.131 1.00 92.38 175 VAL A C 1
ATOM 1390 O O . VAL A 1 175 ? 4.328 8.178 4.191 1.00 92.38 175 VAL A O 1
ATOM 1393 N N . ALA A 1 176 ? 4.016 5.978 4.565 1.00 95.00 176 ALA A N 1
ATOM 1394 C CA . ALA A 1 176 ? 2.669 6.120 5.110 1.00 95.00 176 ALA A CA 1
ATOM 1395 C C . ALA A 1 176 ? 2.641 7.048 6.339 1.00 95.00 176 ALA A C 1
ATOM 1397 O O . ALA A 1 176 ? 1.808 7.950 6.406 1.00 95.00 176 ALA A O 1
ATOM 1398 N N . ALA A 1 177 ? 3.598 6.905 7.263 1.00 92.88 177 ALA A N 1
ATOM 1399 C CA . ALA A 1 177 ? 3.702 7.774 8.435 1.00 92.88 177 ALA A CA 1
ATOM 1400 C C . ALA A 1 177 ? 3.932 9.250 8.063 1.00 92.88 177 ALA A C 1
ATOM 1402 O O . ALA A 1 177 ? 3.308 10.138 8.640 1.00 92.88 177 ALA A O 1
ATOM 1403 N N . HIS A 1 178 ? 4.785 9.527 7.074 1.00 93.00 178 HIS A N 1
ATOM 1404 C CA . HIS A 1 178 ? 5.014 10.888 6.581 1.00 93.00 178 HIS A CA 1
ATOM 1405 C C . HIS A 1 178 ? 3.791 11.485 5.874 1.00 93.00 178 HIS A C 1
ATOM 1407 O O . HIS A 1 178 ? 3.540 12.682 6.003 1.00 93.00 178 HIS A O 1
ATOM 1413 N N . VAL A 1 179 ? 3.022 10.675 5.141 1.00 94.81 179 VAL A N 1
ATOM 1414 C CA . VAL A 1 179 ? 1.755 11.113 4.535 1.00 94.81 179 VAL A CA 1
ATOM 1415 C C . VAL A 1 179 ? 0.757 11.503 5.621 1.00 94.81 179 VAL A C 1
ATOM 1417 O O . VAL A 1 179 ? 0.202 12.598 5.569 1.00 94.81 179 VAL A O 1
ATOM 1420 N N . LEU A 1 180 ? 0.567 10.637 6.617 1.00 95.31 180 LEU A N 1
ATOM 1421 C CA . LEU A 1 180 ? -0.314 10.887 7.757 1.00 95.31 180 LEU A CA 1
ATOM 1422 C C . LEU A 1 180 ? 0.102 12.159 8.520 1.00 95.31 180 LEU A C 1
ATOM 1424 O O . LEU A 1 180 ? -0.729 13.028 8.771 1.00 95.31 180 LEU A O 1
ATOM 1428 N N . GLU A 1 181 ? 1.402 12.340 8.778 1.00 93.12 181 GLU A N 1
ATOM 1429 C CA . GLU A 1 181 ? 1.952 13.555 9.403 1.00 93.12 181 GLU A CA 1
ATOM 1430 C C . GLU A 1 181 ? 1.650 14.835 8.612 1.00 93.12 181 GLU A C 1
ATOM 1432 O O . GLU A 1 181 ? 1.313 15.875 9.191 1.00 93.12 181 GLU A O 1
ATOM 1437 N N . ALA A 1 182 ? 1.776 14.764 7.284 1.00 93.50 182 ALA A N 1
ATOM 1438 C CA . ALA A 1 182 ? 1.520 15.890 6.400 1.00 93.50 182 ALA A CA 1
ATOM 1439 C C . ALA A 1 182 ? 0.030 16.260 6.366 1.00 93.50 182 ALA A C 1
ATOM 1441 O O . ALA A 1 182 ? -0.297 17.442 6.463 1.00 93.50 182 ALA A O 1
ATOM 1442 N N . ILE A 1 183 ? -0.864 15.267 6.285 1.00 94.19 183 ILE A N 1
ATOM 1443 C CA . ILE A 1 183 ? -2.325 15.464 6.323 1.00 94.19 183 ILE A CA 1
ATOM 1444 C C . ILE A 1 183 ? -2.760 16.045 7.674 1.00 94.19 183 ILE A C 1
ATOM 1446 O O . ILE A 1 183 ? -3.606 16.932 7.726 1.00 94.19 183 ILE A O 1
ATOM 1450 N N . ALA A 1 184 ? -2.135 15.614 8.770 1.00 91.94 184 ALA A N 1
ATOM 1451 C CA . ALA A 1 184 ? -2.385 16.169 10.096 1.00 91.94 184 ALA A CA 1
ATOM 1452 C C . ALA A 1 184 ? -1.873 17.618 10.264 1.00 91.94 184 ALA A C 1
ATOM 1454 O O . ALA A 1 184 ? -2.091 18.220 11.314 1.00 91.94 184 ALA A O 1
ATOM 1455 N N . GLN A 1 185 ? -1.166 18.176 9.268 1.00 84.31 185 GLN A N 1
ATOM 1456 C CA . GLN A 1 185 ? -0.458 19.465 9.327 1.00 84.31 185 GLN A CA 1
ATOM 1457 C C . GLN A 1 185 ? 0.539 19.563 10.488 1.00 84.31 185 GLN A C 1
ATOM 1459 O O . GLN A 1 185 ? 0.806 20.641 11.025 1.00 84.31 185 GLN A O 1
ATOM 1464 N N . ARG A 1 186 ? 1.115 18.426 10.883 1.00 77.94 186 ARG A N 1
ATOM 1465 C CA . ARG A 1 186 ? 2.104 18.355 11.966 1.00 77.94 186 ARG A CA 1
ATOM 1466 C C . ARG A 1 186 ? 3.540 18.372 11.447 1.00 77.94 186 ARG A C 1
ATOM 1468 O O . ARG A 1 186 ? 4.484 18.448 12.236 1.00 77.94 186 ARG A O 1
ATOM 1475 N N . ASP A 1 187 ? 3.711 18.387 10.127 1.00 73.50 187 ASP A N 1
ATOM 1476 C CA . ASP A 1 187 ? 4.990 18.636 9.478 1.00 73.50 187 ASP A CA 1
ATOM 1477 C C . ASP A 1 187 ? 5.224 20.138 9.255 1.00 73.50 187 ASP A C 1
ATOM 1479 O O . ASP A 1 187 ? 4.653 20.756 8.359 1.00 73.50 187 ASP A O 1
ATOM 1483 N N . ARG A 1 188 ? 6.092 20.739 10.075 1.00 69.62 188 ARG A N 1
ATOM 1484 C CA . ARG A 1 188 ? 6.434 22.170 9.990 1.00 69.62 188 ARG A CA 1
ATOM 1485 C C . ARG A 1 188 ? 7.557 22.476 8.994 1.00 69.62 188 ARG A C 1
ATOM 1487 O O . ARG A 1 188 ? 7.915 23.639 8.831 1.00 69.62 188 ARG A O 1
ATOM 1494 N N . HIS A 1 189 ? 8.150 21.460 8.365 1.00 66.69 189 HIS A N 1
ATOM 1495 C CA . HIS A 1 189 ? 9.391 21.615 7.600 1.00 66.69 189 HIS A CA 1
ATOM 1496 C C . HIS A 1 189 ? 9.191 21.737 6.086 1.00 66.69 189 HIS A C 1
ATOM 1498 O O . HIS A 1 189 ? 10.159 22.002 5.374 1.00 66.69 189 HIS A O 1
ATOM 1504 N N . GLN A 1 190 ? 7.970 21.563 5.576 1.00 68.31 190 GLN A N 1
ATOM 1505 C CA . GLN A 1 190 ? 7.697 21.611 4.142 1.00 68.31 190 GLN A CA 1
ATOM 1506 C C . GLN A 1 190 ? 6.458 22.452 3.844 1.00 68.31 190 GLN A C 1
ATOM 1508 O O . GLN A 1 190 ? 5.449 22.358 4.537 1.00 68.31 190 GLN A O 1
ATOM 1513 N N . ARG A 1 191 ? 6.520 23.264 2.779 1.00 82.62 191 ARG A N 1
ATOM 1514 C CA . ARG A 1 191 ? 5.312 23.898 2.240 1.00 82.62 191 ARG A CA 1
ATOM 1515 C C . ARG A 1 191 ? 4.391 22.792 1.708 1.00 82.62 191 ARG A C 1
ATOM 1517 O O . ARG A 1 191 ? 4.831 22.042 0.833 1.00 82.62 191 ARG A O 1
ATOM 1524 N N . PRO A 1 192 ? 3.156 22.659 2.220 1.00 88.69 192 PRO A N 1
ATOM 1525 C CA . PRO A 1 192 ? 2.269 21.578 1.816 1.00 88.69 192 PRO A CA 1
ATOM 1526 C C . PRO A 1 192 ? 1.867 21.736 0.347 1.00 88.69 192 PRO A C 1
ATOM 1528 O O . PRO A 1 192 ? 1.668 22.849 -0.144 1.00 88.69 192 PRO A O 1
ATOM 1531 N N . SER A 1 193 ? 1.735 20.615 -0.365 1.00 93.12 193 SER A N 1
ATOM 1532 C CA . SER A 1 193 ? 1.142 20.622 -1.705 1.00 93.12 193 SER A CA 1
ATOM 1533 C C . SER A 1 193 ? -0.348 20.971 -1.621 1.00 93.12 193 SER A C 1
ATOM 1535 O O . SER A 1 193 ? -0.976 20.805 -0.574 1.00 93.12 193 SER A O 1
ATOM 1537 N N . ARG A 1 194 ? -0.954 21.393 -2.741 1.00 95.00 194 ARG A N 1
ATOM 1538 C CA . ARG A 1 194 ? -2.406 21.646 -2.805 1.00 95.00 194 ARG A CA 1
ATOM 1539 C C . ARG A 1 194 ? -3.224 20.438 -2.333 1.00 95.00 194 ARG A C 1
ATOM 1541 O O . ARG A 1 194 ? -4.206 20.617 -1.624 1.00 95.00 194 ARG A O 1
ATOM 1548 N N . ALA A 1 195 ? -2.793 19.227 -2.690 1.00 96.69 195 ALA A N 1
ATOM 1549 C CA . ALA A 1 195 ? -3.469 18.004 -2.273 1.00 96.69 195 ALA A CA 1
ATOM 1550 C C . ALA A 1 195 ? -3.388 17.784 -0.755 1.00 96.69 195 ALA A C 1
ATOM 1552 O O . ALA A 1 195 ? -4.390 17.447 -0.136 1.00 96.69 195 ALA A O 1
ATOM 1553 N N . VAL A 1 1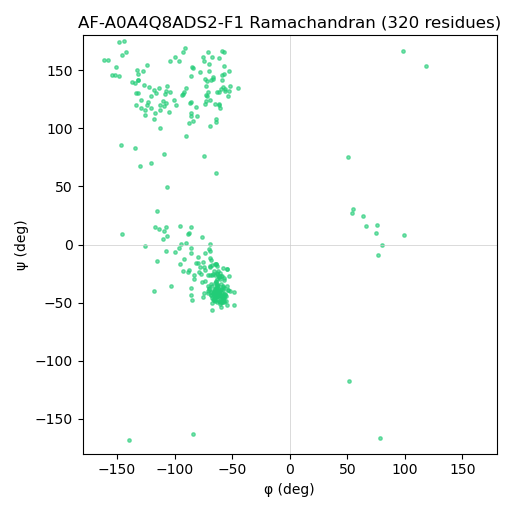96 ? -2.227 18.044 -0.140 1.00 96.25 196 VAL A N 1
ATOM 1554 C CA . VAL A 1 196 ? -2.074 17.973 1.322 1.00 96.25 196 VAL A CA 1
ATOM 1555 C C . VAL A 1 196 ? -2.977 18.990 2.015 1.00 96.25 196 VAL A C 1
ATOM 1557 O O . VAL A 1 196 ? -3.624 18.637 2.995 1.00 96.25 196 VAL A O 1
ATOM 1560 N N . VAL A 1 197 ? -3.057 20.227 1.513 1.00 95.50 197 VAL A N 1
ATOM 1561 C CA . VAL A 1 197 ? -3.939 21.260 2.085 1.00 95.50 197 VAL A CA 1
ATOM 1562 C C . VAL A 1 197 ? -5.400 20.808 2.066 1.00 95.50 197 VAL A C 1
ATOM 1564 O O . VAL A 1 197 ? -6.071 20.907 3.092 1.00 95.50 197 VAL A O 1
ATOM 1567 N N . GLU A 1 198 ? -5.873 20.265 0.944 1.00 96.31 198 GLU A N 1
ATOM 1568 C CA . GLU A 1 198 ? -7.258 19.799 0.824 1.00 96.31 198 GLU A CA 1
ATOM 1569 C C . GLU A 1 198 ? -7.533 18.577 1.709 1.00 96.31 198 GLU A C 1
ATOM 1571 O O . GLU A 1 198 ? -8.499 18.571 2.468 1.00 96.31 198 GLU A O 1
ATOM 1576 N N . LEU A 1 199 ? -6.641 17.582 1.704 1.00 96.94 199 LEU A N 1
ATOM 1577 C CA . LEU A 1 199 ? -6.745 16.427 2.600 1.00 96.94 199 LEU A CA 1
ATOM 1578 C C . LEU A 1 199 ? -6.752 16.843 4.071 1.00 96.94 199 LEU A C 1
ATOM 1580 O O . LEU A 1 199 ? -7.511 16.290 4.856 1.00 96.94 199 LEU A O 1
ATOM 1584 N N . SER A 1 200 ? -5.949 17.841 4.443 1.00 95.69 200 SER A N 1
ATOM 1585 C CA . SER A 1 200 ? -5.931 18.368 5.810 1.00 95.69 200 SER A CA 1
ATOM 1586 C C . SER A 1 200 ? -7.267 18.994 6.200 1.00 95.69 200 SER A C 1
ATOM 1588 O O . SER A 1 200 ? -7.680 18.892 7.350 1.00 95.69 200 SER A O 1
ATOM 1590 N N . ARG A 1 201 ? -7.942 19.669 5.259 1.00 95.00 201 ARG A N 1
ATOM 1591 C CA . ARG A 1 201 ? -9.272 20.247 5.484 1.00 95.00 201 ARG A CA 1
ATOM 1592 C C . ARG A 1 201 ? -10.289 19.138 5.741 1.00 95.00 201 ARG A C 1
ATOM 1594 O O . ARG A 1 201 ? -10.986 19.195 6.746 1.00 95.00 201 ARG A O 1
ATOM 1601 N N . LEU A 1 202 ? -10.301 18.113 4.888 1.00 94.88 202 LEU A N 1
ATOM 1602 C CA . LEU A 1 202 ? -11.177 16.946 5.029 1.00 94.88 202 LEU A CA 1
ATOM 1603 C C . LEU A 1 202 ? -10.908 16.184 6.340 1.00 94.88 202 LEU A C 1
ATOM 1605 O O . LEU A 1 202 ? -11.843 15.800 7.035 1.00 94.88 202 LEU A O 1
ATOM 1609 N N . ALA A 1 203 ? -9.637 16.031 6.724 1.00 94.00 203 ALA A N 1
ATOM 1610 C CA . ALA A 1 203 ? -9.232 15.319 7.936 1.00 94.00 203 ALA A CA 1
ATOM 1611 C C . ALA A 1 203 ? -9.645 16.011 9.249 1.00 94.00 203 ALA A C 1
ATOM 1613 O O . ALA A 1 203 ? -9.650 15.372 10.298 1.00 94.00 203 ALA A O 1
ATOM 1614 N N . ARG A 1 204 ? -9.985 17.309 9.216 1.00 91.62 204 ARG A N 1
ATOM 1615 C CA . ARG A 1 204 ? -10.544 18.026 10.379 1.00 91.62 204 ARG A CA 1
ATOM 1616 C C . ARG A 1 204 ? -12.016 17.702 10.616 1.00 91.62 204 ARG A C 1
ATOM 1618 O O . ARG A 1 204 ? -12.488 17.866 11.735 1.00 91.62 204 ARG A O 1
ATOM 1625 N N . GLU A 1 205 ? -12.728 17.298 9.569 1.00 90.19 205 GLU A N 1
ATOM 1626 C CA . GLU A 1 205 ? -14.144 16.931 9.639 1.00 90.19 205 GLU A CA 1
ATOM 1627 C C . GLU A 1 205 ? -14.300 15.463 10.053 1.00 90.19 205 GLU A C 1
ATOM 1629 O O . GLU A 1 205 ? -15.198 15.122 10.817 1.00 90.19 205 GLU A O 1
ATOM 1634 N N . GLU A 1 206 ? -13.413 14.590 9.567 1.00 90.31 206 GLU A N 1
ATOM 1635 C CA . GLU A 1 206 ? -13.470 13.155 9.823 1.00 90.31 206 GLU A CA 1
ATOM 1636 C C . GLU A 1 206 ? -12.082 12.507 9.723 1.00 90.31 206 GLU A C 1
ATOM 1638 O O . GLU A 1 206 ? -11.275 12.859 8.862 1.00 90.31 206 GLU A O 1
ATOM 1643 N N . GLN A 1 207 ? -11.815 11.484 10.541 1.00 92.88 207 GLN A N 1
ATOM 1644 C CA . GLN A 1 207 ? -10.626 10.649 10.378 1.00 92.88 207 GLN A CA 1
ATOM 1645 C C . GLN A 1 207 ? -10.678 9.881 9.044 1.00 92.88 207 GLN A C 1
ATOM 1647 O O . GLN A 1 207 ? -11.403 8.892 8.920 1.00 92.88 207 GLN A O 1
ATOM 1652 N N . LEU A 1 208 ? -9.875 10.312 8.065 1.00 95.88 208 LEU A N 1
ATOM 1653 C CA . LEU A 1 208 ? -9.849 9.747 6.706 1.00 95.88 208 LEU A CA 1
ATOM 1654 C C . LEU A 1 208 ? -9.289 8.320 6.643 1.00 95.88 208 LEU A C 1
ATOM 1656 O O . LEU A 1 208 ? -9.715 7.529 5.809 1.00 95.88 208 LEU A O 1
ATOM 1660 N N . VAL A 1 209 ? -8.319 7.996 7.503 1.00 97.50 209 VAL A N 1
ATOM 1661 C CA . VAL A 1 209 ? -7.653 6.685 7.545 1.00 97.50 209 VAL A CA 1
ATOM 1662 C C . VAL A 1 209 ? -8.027 5.990 8.846 1.00 97.50 209 VAL A C 1
ATOM 1664 O O . VAL A 1 209 ? -7.700 6.469 9.929 1.00 97.50 209 VAL A O 1
ATOM 1667 N N . LYS A 1 210 ? -8.733 4.867 8.749 1.00 97.00 210 LYS A N 1
ATOM 1668 C CA . LYS A 1 210 ? -9.291 4.134 9.892 1.00 97.00 210 LYS A CA 1
ATOM 1669 C C . LYS A 1 210 ? -8.279 3.201 10.555 1.00 97.00 210 LYS A C 1
ATOM 1671 O O . LYS A 1 210 ? -8.389 2.959 11.747 1.00 97.00 210 LYS A O 1
ATOM 1676 N N . ALA A 1 211 ? -7.275 2.734 9.812 1.00 97.12 211 ALA A N 1
ATOM 1677 C CA . ALA A 1 211 ? -6.183 1.937 10.358 1.00 97.12 211 ALA A CA 1
ATOM 1678 C C . ALA A 1 211 ? -4.867 2.168 9.606 1.00 97.12 211 ALA A C 1
ATOM 1680 O O . ALA A 1 211 ? -4.860 2.335 8.384 1.00 97.12 211 ALA A O 1
ATOM 1681 N N . PHE A 1 212 ? -3.751 2.123 10.330 1.00 96.81 212 PHE A N 1
ATOM 1682 C CA . PHE A 1 212 ? -2.403 2.108 9.778 1.00 96.81 212 PHE A CA 1
ATOM 1683 C C . PHE A 1 212 ? -1.622 0.915 10.327 1.00 96.81 212 PHE A C 1
ATOM 1685 O O . PHE A 1 212 ? -1.333 0.840 11.518 1.00 96.81 212 PHE A O 1
ATOM 1692 N N . ILE A 1 213 ? -1.257 -0.006 9.442 1.00 96.12 213 ILE A N 1
ATOM 1693 C CA . ILE A 1 213 ? -0.531 -1.225 9.763 1.00 96.12 213 ILE A CA 1
ATOM 1694 C C . ILE A 1 213 ? 0.899 -1.110 9.244 1.00 96.12 213 ILE A C 1
ATOM 1696 O O . ILE A 1 213 ? 1.135 -0.821 8.071 1.00 96.12 213 ILE A O 1
ATOM 1700 N N . MET A 1 214 ? 1.867 -1.389 10.105 1.00 93.88 214 MET A N 1
ATOM 1701 C CA . MET A 1 214 ? 3.270 -1.516 9.740 1.00 93.88 214 MET A CA 1
ATOM 1702 C C . MET A 1 214 ? 3.672 -2.978 9.865 1.00 93.88 214 MET A C 1
ATOM 1704 O O . MET A 1 214 ? 3.558 -3.564 10.940 1.00 93.88 214 MET A O 1
ATOM 1708 N N . ILE A 1 215 ? 4.184 -3.558 8.785 1.00 92.38 215 ILE A N 1
ATOM 1709 C CA . ILE A 1 215 ? 4.691 -4.932 8.794 1.00 92.38 215 ILE A CA 1
ATOM 1710 C C . ILE A 1 215 ? 6.179 -4.957 8.454 1.00 92.38 215 ILE A C 1
ATOM 1712 O O . ILE A 1 215 ? 6.635 -4.282 7.527 1.00 92.38 215 ILE A O 1
ATOM 1716 N N . GLY A 1 216 ? 6.966 -5.693 9.239 1.00 87.62 216 GLY A N 1
ATOM 1717 C CA . GLY A 1 216 ? 8.419 -5.772 9.072 1.00 87.62 216 GLY A CA 1
ATOM 1718 C C . GLY A 1 216 ? 9.105 -4.404 9.058 1.00 87.62 216 GLY A C 1
ATOM 1719 O O . GLY A 1 216 ? 10.129 -4.226 8.409 1.00 87.62 216 GLY A O 1
ATOM 1720 N N . SER A 1 217 ? 8.529 -3.390 9.708 1.00 84.19 217 SER A N 1
ATOM 1721 C CA . SER A 1 217 ? 9.089 -2.039 9.668 1.00 84.19 217 SER A CA 1
ATOM 1722 C C . SER A 1 217 ? 10.380 -1.970 10.495 1.00 84.19 217 SER A C 1
ATOM 1724 O O . SER A 1 217 ? 10.348 -2.305 11.688 1.00 84.19 217 SER A O 1
ATOM 1726 N N . PRO A 1 218 ? 11.503 -1.469 9.938 1.00 73.00 218 PRO A N 1
ATOM 1727 C CA . PRO A 1 218 ? 12.705 -1.154 10.715 1.00 73.00 218 PRO A CA 1
ATOM 1728 C C . PRO A 1 218 ? 12.519 0.052 11.647 1.00 73.00 218 PRO A C 1
ATOM 1730 O O . PRO A 1 218 ? 13.443 0.413 12.373 1.00 73.00 218 PRO A O 1
ATOM 1733 N N . GLY A 1 219 ? 11.328 0.654 11.653 1.00 67.12 219 GLY A N 1
ATOM 1734 C CA . GLY A 1 219 ? 10.966 1.817 12.444 1.00 67.12 219 GLY A CA 1
ATOM 1735 C C . GLY A 1 219 ? 10.586 3.000 11.558 1.00 67.12 219 GLY A C 1
ATOM 1736 O O . GLY A 1 219 ? 11.030 3.133 10.420 1.00 67.12 219 GLY A O 1
ATOM 1737 N N . ILE A 1 220 ? 9.758 3.879 12.111 1.00 76.25 220 ILE A N 1
ATOM 1738 C CA . ILE A 1 220 ? 9.463 5.208 11.569 1.00 76.25 220 ILE A CA 1
ATOM 1739 C C . ILE 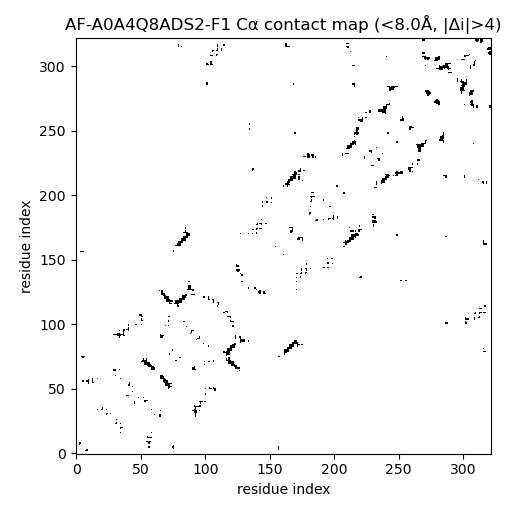A 1 220 ? 10.303 6.250 12.333 1.00 76.25 220 ILE A C 1
ATOM 1741 O O . ILE A 1 220 ? 10.801 5.934 13.419 1.00 76.25 220 ILE A O 1
ATOM 1745 N N . PRO A 1 221 ? 10.504 7.476 11.808 1.00 76.44 221 PRO A N 1
ATOM 1746 C CA . PRO A 1 221 ? 11.276 8.511 12.498 1.00 76.44 221 PRO A CA 1
ATOM 1747 C C . PRO A 1 221 ? 10.924 8.638 13.991 1.00 76.44 221 PRO A C 1
ATOM 1749 O O . PRO A 1 221 ? 9.747 8.712 14.343 1.00 76.44 221 PRO A O 1
ATOM 1752 N N . ALA A 1 222 ? 11.925 8.728 14.880 1.00 72.62 222 ALA A N 1
ATOM 1753 C CA . ALA A 1 222 ? 11.711 8.668 16.338 1.00 72.62 222 ALA A CA 1
ATOM 1754 C C . ALA A 1 222 ? 10.749 9.734 16.896 1.00 72.62 222 ALA A C 1
ATOM 1756 O O . ALA A 1 222 ? 10.200 9.573 17.984 1.00 72.62 222 ALA A O 1
ATOM 1757 N N . ARG A 1 223 ? 10.521 10.830 16.164 1.00 78.06 223 ARG A N 1
ATOM 1758 C CA . ARG A 1 223 ? 9.532 11.849 16.541 1.00 78.06 223 ARG A CA 1
ATOM 1759 C C . ARG A 1 223 ? 8.104 11.301 16.613 1.00 78.06 223 ARG A C 1
ATOM 1761 O O . ARG A 1 223 ? 7.332 11.822 17.403 1.00 78.06 223 ARG A O 1
ATOM 1768 N N . PHE A 1 224 ? 7.783 10.255 15.851 1.00 78.75 224 PHE A N 1
ATOM 1769 C CA . PHE A 1 224 ? 6.492 9.579 15.938 1.00 78.75 224 PHE A CA 1
ATOM 1770 C C . PHE A 1 224 ? 6.363 8.780 17.232 1.00 78.75 224 PHE A C 1
ATOM 1772 O O . PHE A 1 224 ? 5.347 8.888 17.894 1.00 78.75 224 PHE A O 1
ATOM 1779 N N . GLY A 1 225 ? 7.401 8.063 17.679 1.00 71.44 225 GLY A N 1
ATOM 1780 C CA . GLY A 1 225 ? 7.324 7.365 18.970 1.00 71.44 225 GLY A CA 1
ATOM 1781 C C . GLY A 1 225 ? 7.295 8.284 20.190 1.00 71.44 225 GLY A C 1
ATOM 1782 O O . GLY A 1 225 ? 6.888 7.847 21.258 1.00 71.44 225 GLY A O 1
ATOM 1783 N N . ARG A 1 226 ? 7.716 9.548 20.051 1.00 75.19 226 ARG A N 1
ATOM 1784 C CA . ARG A 1 226 ? 7.591 10.565 21.112 1.00 75.19 226 ARG A CA 1
ATOM 1785 C C . ARG A 1 226 ? 6.214 11.224 21.158 1.00 75.19 226 ARG A C 1
ATOM 1787 O O . ARG A 1 226 ? 5.821 11.695 22.215 1.00 75.19 226 ARG A O 1
ATOM 1794 N N . ASP A 1 227 ? 5.542 11.311 20.016 1.00 79.06 227 ASP A N 1
ATOM 1795 C CA . ASP A 1 227 ? 4.220 11.919 19.866 1.00 79.06 227 ASP A CA 1
ATOM 1796 C C . ASP A 1 227 ? 3.459 11.145 18.777 1.00 79.06 227 ASP A C 1
ATOM 1798 O O . ASP A 1 227 ? 3.515 11.516 17.598 1.00 79.06 227 ASP A O 1
ATOM 1802 N N . PRO A 1 228 ? 2.789 10.034 19.139 1.00 79.00 228 PRO A N 1
ATOM 1803 C CA . PRO A 1 228 ? 2.016 9.239 18.187 1.00 79.00 228 PRO A CA 1
ATOM 1804 C C . PRO A 1 228 ? 0.873 10.018 17.546 1.00 79.00 228 PRO A C 1
ATOM 1806 O O . PRO A 1 228 ? 0.554 9.799 16.374 1.00 79.00 228 PRO A O 1
ATOM 1809 N N . GLY A 1 229 ? 0.350 11.021 18.259 1.00 83.19 229 GLY A N 1
ATOM 1810 C CA . GLY A 1 229 ? -0.618 11.968 17.727 1.00 83.19 229 GLY A CA 1
ATOM 1811 C C . GLY A 1 229 ? -0.139 12.652 16.444 1.00 83.19 229 GLY A C 1
ATOM 1812 O O . GLY A 1 229 ? -0.975 13.112 15.666 1.00 83.19 229 GLY A O 1
ATOM 1813 N N . ARG A 1 230 ? 1.177 12.694 16.161 1.00 88.00 230 ARG A N 1
ATOM 1814 C CA . ARG A 1 230 ? 1.728 13.222 14.899 1.00 88.00 230 ARG A CA 1
ATOM 1815 C C . ARG A 1 230 ? 1.122 12.612 13.648 1.00 88.00 230 ARG A C 1
ATOM 1817 O O . ARG A 1 230 ? 1.102 13.298 12.634 1.00 88.00 230 ARG A O 1
ATOM 1824 N N . LEU A 1 231 ? 0.621 11.383 13.713 1.00 89.88 231 LEU A N 1
ATOM 1825 C CA . LEU A 1 231 ? -0.047 10.745 12.582 1.00 89.88 231 LEU A CA 1
ATOM 1826 C C . LEU A 1 231 ? -1.462 11.274 12.317 1.00 89.88 231 LEU A C 1
ATOM 1828 O O . LEU A 1 231 ? -2.014 11.013 11.256 1.00 89.88 231 LEU A O 1
ATOM 1832 N N . GLY A 1 232 ? -2.070 11.995 13.261 1.00 89.56 232 GLY A N 1
ATOM 1833 C CA . GLY A 1 232 ? -3.442 12.485 13.112 1.00 89.56 232 GLY A CA 1
ATOM 1834 C C . GLY A 1 232 ? -4.506 11.384 13.074 1.00 89.56 232 GLY A C 1
ATOM 1835 O O . GLY A 1 232 ? -5.631 11.658 12.672 1.00 89.56 232 GLY A O 1
ATOM 1836 N N . ILE A 1 233 ? -4.160 10.164 13.493 1.00 91.06 233 ILE A N 1
ATOM 1837 C CA . ILE A 1 233 ? -5.083 9.047 13.722 1.00 91.06 233 ILE A CA 1
ATOM 1838 C C . ILE A 1 233 ? -4.918 8.559 15.164 1.00 91.06 233 ILE A C 1
ATOM 1840 O O . ILE A 1 233 ? -3.855 8.758 15.758 1.00 91.06 233 ILE A O 1
ATOM 1844 N N . GLY A 1 234 ? -5.960 7.948 15.730 1.00 87.94 234 GLY A N 1
ATOM 1845 C CA . GLY A 1 234 ? -5.905 7.401 17.090 1.00 87.94 234 GLY A CA 1
ATOM 1846 C C . GLY A 1 234 ? -4.812 6.339 17.255 1.00 87.94 234 GLY A C 1
ATOM 1847 O O . GLY A 1 234 ? -4.548 5.569 16.334 1.00 87.94 234 GLY A O 1
ATOM 1848 N N . GLU A 1 235 ? -4.185 6.268 18.433 1.00 85.12 235 GLU A N 1
ATOM 1849 C CA . GLU A 1 235 ? -3.137 5.273 18.725 1.00 85.12 235 GLU A CA 1
ATOM 1850 C C . GLU A 1 235 ? -3.650 3.831 18.596 1.00 85.12 235 GLU A C 1
ATOM 1852 O O . GLU A 1 235 ? -2.935 2.961 18.099 1.00 85.12 235 GLU A O 1
ATOM 1857 N N . ASP A 1 236 ? -4.922 3.605 18.933 1.00 88.31 236 ASP A N 1
ATOM 1858 C CA . ASP A 1 236 ? -5.599 2.313 18.780 1.00 88.31 236 ASP A CA 1
ATOM 1859 C C . ASP A 1 236 ? -5.849 1.918 17.316 1.00 88.31 236 ASP A C 1
ATOM 1861 O O . ASP A 1 236 ? -6.183 0.770 17.030 1.00 88.31 236 ASP A O 1
ATOM 1865 N N . CYS A 1 237 ? -5.665 2.859 16.385 1.00 93.25 237 CYS A N 1
ATOM 1866 C CA . CYS A 1 237 ? -5.748 2.644 14.940 1.00 93.25 237 CYS A CA 1
ATOM 1867 C C . CYS A 1 237 ? -4.372 2.359 14.312 1.00 93.25 237 CYS A C 1
ATOM 1869 O O . CYS A 1 237 ? -4.276 2.202 13.094 1.00 93.25 237 CYS A O 1
ATOM 1871 N N . VAL A 1 238 ? -3.298 2.329 15.106 1.00 93.31 238 VAL A N 1
ATOM 1872 C CA . VAL A 1 238 ? -1.932 2.073 14.643 1.00 93.31 238 VAL A CA 1
ATOM 1873 C C . VAL A 1 238 ? -1.500 0.685 15.080 1.00 93.31 238 VAL A C 1
ATOM 1875 O O . VAL A 1 238 ? -1.605 0.334 16.253 1.00 93.31 238 VAL A O 1
ATOM 1878 N N . PHE A 1 239 ? -0.944 -0.082 14.148 1.00 93.06 239 PHE A N 1
ATOM 1879 C CA . PHE A 1 239 ? -0.583 -1.471 14.363 1.00 93.06 239 PHE A CA 1
ATOM 1880 C C . PHE A 1 239 ? 0.838 -1.783 13.887 1.00 93.06 239 PHE A C 1
ATOM 1882 O O . PHE A 1 239 ? 1.263 -1.315 12.832 1.00 93.06 239 PHE A O 1
ATOM 1889 N N . ASP A 1 240 ? 1.562 -2.613 14.637 1.00 91.25 240 ASP A N 1
ATOM 1890 C CA . ASP A 1 240 ? 2.939 -3.023 14.336 1.00 91.25 240 ASP A CA 1
ATOM 1891 C C . ASP A 1 240 ? 3.086 -4.549 14.376 1.00 91.25 240 ASP A C 1
ATOM 1893 O O . ASP A 1 240 ? 2.795 -5.186 15.391 1.00 91.25 240 ASP A O 1
ATOM 1897 N N . ALA A 1 241 ? 3.571 -5.135 13.284 1.00 91.06 241 ALA A N 1
ATOM 1898 C CA . ALA A 1 241 ? 3.842 -6.562 13.147 1.00 91.06 241 ALA A CA 1
ATOM 1899 C C . ALA A 1 241 ? 5.327 -6.780 12.825 1.00 91.06 241 ALA A C 1
ATOM 1901 O O . ALA A 1 241 ? 5.817 -6.355 11.777 1.00 91.06 241 ALA A O 1
ATOM 1902 N N . VAL A 1 242 ? 6.050 -7.472 13.710 1.00 89.25 242 VAL A N 1
ATOM 1903 C CA . VAL A 1 242 ? 7.466 -7.823 13.511 1.00 89.25 242 VAL A CA 1
ATOM 1904 C C . VAL A 1 242 ? 7.678 -9.293 13.853 1.00 89.25 242 VAL A C 1
ATOM 1906 O O . VAL A 1 242 ? 7.431 -9.708 14.986 1.00 89.25 242 VAL A O 1
ATOM 1909 N N . ALA A 1 243 ? 8.135 -10.074 12.876 1.00 87.88 243 ALA A N 1
ATOM 1910 C CA . ALA A 1 243 ? 8.438 -11.488 13.039 1.00 87.88 243 ALA A CA 1
ATOM 1911 C C . ALA A 1 243 ? 9.691 -11.708 13.909 1.00 87.88 243 ALA A C 1
ATOM 1913 O O . ALA A 1 243 ? 10.604 -10.874 13.897 1.00 87.88 243 ALA A O 1
ATOM 1914 N N . PRO A 1 244 ? 9.769 -12.826 14.656 1.00 82.12 244 PRO A N 1
ATOM 1915 C CA . PRO A 1 244 ? 10.902 -13.113 15.534 1.00 82.12 244 PRO A CA 1
ATOM 1916 C C . PRO A 1 244 ? 12.259 -13.087 14.818 1.00 82.12 244 PRO A C 1
ATOM 1918 O O . PRO A 1 244 ? 13.184 -12.442 15.322 1.00 82.12 244 PRO A O 1
ATOM 1921 N N . ASP A 1 245 ? 12.357 -13.688 13.626 1.00 83.12 245 ASP A N 1
ATOM 1922 C CA . ASP A 1 245 ? 13.614 -13.765 12.863 1.00 83.12 245 ASP A CA 1
ATOM 1923 C C . ASP A 1 245 ? 13.747 -12.646 11.812 1.00 83.12 245 ASP A C 1
ATOM 1925 O O . ASP A 1 245 ? 14.605 -12.691 10.925 1.00 83.12 245 ASP A O 1
ATOM 1929 N N . ASP A 1 246 ? 12.936 -11.586 11.922 1.00 81.31 246 ASP A N 1
ATOM 1930 C CA . ASP A 1 246 ? 13.074 -10.374 11.114 1.00 81.31 246 ASP A CA 1
ATOM 1931 C C . ASP A 1 246 ? 14.263 -9.526 11.598 1.00 81.31 246 ASP A C 1
ATOM 1933 O O . ASP A 1 246 ? 14.129 -8.510 12.289 1.00 81.31 246 ASP A O 1
ATOM 1937 N N . TRP A 1 247 ? 15.470 -9.970 11.246 1.00 73.75 247 TRP A N 1
ATOM 1938 C CA . TRP A 1 247 ? 16.706 -9.297 11.633 1.00 73.75 247 TRP A CA 1
ATOM 1939 C C . TRP A 1 247 ? 16.814 -7.887 11.043 1.00 73.75 247 TRP A C 1
ATOM 1941 O O . TRP A 1 247 ? 17.404 -7.025 11.685 1.00 73.75 247 TRP A O 1
ATOM 1951 N N . ILE A 1 248 ? 16.223 -7.618 9.872 1.00 75.75 248 ILE A N 1
ATOM 1952 C CA . ILE A 1 248 ? 16.257 -6.293 9.234 1.00 75.75 248 ILE A CA 1
ATOM 1953 C C . ILE A 1 248 ? 15.443 -5.305 10.068 1.00 75.75 248 ILE A C 1
ATOM 1955 O O . ILE A 1 248 ? 15.948 -4.239 10.435 1.00 75.75 248 ILE A O 1
ATOM 1959 N N . ALA A 1 249 ? 14.209 -5.671 10.423 1.00 74.19 249 ALA A N 1
ATOM 1960 C CA . ALA A 1 249 ? 13.360 -4.832 11.253 1.00 74.19 249 ALA A CA 1
ATOM 1961 C C . ALA A 1 249 ? 13.979 -4.623 12.642 1.00 74.19 249 ALA A C 1
ATOM 1963 O O . ALA A 1 249 ? 14.041 -3.500 13.147 1.00 74.19 249 ALA A O 1
ATOM 1964 N N . ARG A 1 250 ? 14.496 -5.695 13.253 1.00 73.75 250 ARG A N 1
ATOM 1965 C CA . ARG A 1 250 ? 15.094 -5.648 14.595 1.00 73.75 250 ARG A CA 1
ATOM 1966 C C . ARG A 1 250 ? 16.398 -4.851 14.630 1.00 73.75 250 ARG A C 1
ATOM 1968 O O . ARG A 1 250 ? 16.587 -4.044 15.539 1.00 73.75 250 ARG A O 1
ATOM 1975 N N . PHE A 1 251 ? 17.276 -5.033 13.647 1.00 67.00 251 PHE A N 1
ATOM 1976 C CA . PHE A 1 251 ? 18.545 -4.309 13.558 1.00 67.00 251 PHE A CA 1
ATOM 1977 C C . PHE A 1 251 ? 18.327 -2.823 13.262 1.00 67.00 251 PHE A C 1
ATOM 1979 O O . PHE A 1 251 ? 18.952 -1.981 13.908 1.00 67.00 251 PHE A O 1
ATOM 1986 N N . GLY A 1 252 ? 17.391 -2.484 12.367 1.00 63.88 252 GLY A N 1
ATOM 1987 C CA . GLY A 1 252 ? 17.010 -1.094 12.097 1.00 63.88 252 GLY A CA 1
ATOM 1988 C C . GLY A 1 252 ? 16.561 -0.346 13.358 1.00 63.88 252 GLY A C 1
ATOM 1989 O O . GLY A 1 252 ? 17.029 0.766 13.619 1.00 63.88 252 GLY A O 1
ATOM 1990 N N . ARG A 1 253 ? 15.757 -1.007 14.203 1.00 69.75 253 ARG A N 1
ATOM 1991 C CA . ARG A 1 253 ? 15.298 -0.474 15.500 1.00 69.75 253 ARG A CA 1
ATOM 1992 C C . ARG A 1 253 ? 16.413 -0.364 16.550 1.00 69.75 253 ARG A C 1
ATOM 1994 O O . ARG A 1 253 ? 16.317 0.467 17.451 1.00 69.75 253 ARG A O 1
ATOM 2001 N N . LEU A 1 254 ? 17.467 -1.180 16.450 1.00 58.75 254 LEU A N 1
ATOM 2002 C CA . LEU A 1 254 ? 18.588 -1.203 17.399 1.00 58.75 254 LEU A CA 1
ATOM 2003 C C . LEU A 1 254 ? 19.680 -0.172 17.066 1.00 58.75 254 LEU A C 1
ATOM 2005 O O . LEU A 1 254 ? 20.193 0.490 17.968 1.00 58.75 254 LEU A O 1
ATOM 2009 N N . VAL A 1 255 ? 20.051 -0.042 15.788 1.00 52.94 255 VAL A N 1
ATOM 2010 C CA . VAL A 1 255 ? 21.245 0.711 15.351 1.00 52.94 255 VAL A CA 1
ATOM 2011 C C . VAL A 1 255 ? 20.945 2.168 14.996 1.00 52.94 255 VAL A C 1
ATOM 2013 O O . VAL A 1 255 ? 21.827 3.028 15.076 1.00 52.94 255 VAL A O 1
ATOM 2016 N N . GLY A 1 256 ? 19.699 2.505 14.666 1.00 51.09 256 GLY A N 1
ATOM 2017 C CA . GLY A 1 256 ? 19.341 3.873 14.318 1.00 51.09 256 GLY A CA 1
ATOM 2018 C C . GLY A 1 256 ? 19.404 4.827 15.516 1.00 51.09 256 GLY A C 1
ATOM 2019 O O . GLY A 1 256 ? 18.444 4.945 16.274 1.00 51.09 256 GLY A O 1
ATOM 2020 N N . ARG A 1 257 ? 20.468 5.640 15.623 1.00 43.88 257 ARG A N 1
ATOM 2021 C CA . ARG A 1 257 ? 20.490 6.845 16.488 1.00 43.88 257 ARG A CA 1
ATOM 2022 C C . ARG A 1 257 ? 19.313 7.807 16.193 1.00 43.88 257 ARG A C 1
ATOM 2024 O O . ARG A 1 257 ? 18.932 8.573 17.072 1.00 43.88 257 ARG A O 1
ATOM 2031 N N . VAL A 1 258 ? 18.710 7.714 14.999 1.00 48.75 258 VAL A N 1
ATOM 2032 C CA . VAL A 1 258 ? 17.528 8.465 14.510 1.00 48.75 258 VAL A CA 1
ATOM 2033 C C . VAL A 1 258 ? 16.197 7.701 14.697 1.00 48.75 258 VAL A C 1
ATOM 2035 O O . VAL A 1 258 ? 15.127 8.307 14.691 1.00 48.75 258 VAL A O 1
ATOM 2038 N N . LEU A 1 259 ? 16.253 6.383 14.924 1.00 50.53 259 LEU A N 1
ATOM 2039 C CA . LEU A 1 259 ? 15.113 5.456 15.012 1.00 50.53 259 LEU A CA 1
ATOM 2040 C C . LEU A 1 259 ? 14.967 4.841 16.420 1.00 50.53 259 LEU A C 1
ATOM 2042 O O . LEU A 1 259 ? 14.472 3.725 16.537 1.00 50.53 259 LEU A O 1
ATOM 2046 N N . ARG A 1 260 ? 15.386 5.538 17.497 1.00 45.56 260 ARG A N 1
ATOM 2047 C CA . ARG A 1 260 ? 15.184 5.115 18.909 1.00 45.56 260 ARG A CA 1
ATOM 2048 C C . ARG A 1 260 ? 13.686 5.059 19.288 1.00 45.56 260 ARG A C 1
ATOM 2050 O O . ARG A 1 260 ? 13.259 5.747 20.208 1.00 45.56 260 ARG A O 1
ATOM 2057 N N . ASN A 1 261 ? 12.895 4.220 18.628 1.00 46.94 261 ASN A N 1
ATOM 2058 C CA . ASN A 1 261 ? 11.638 3.701 19.145 1.00 46.94 261 ASN A CA 1
ATOM 2059 C C . ASN A 1 261 ? 11.972 2.414 19.897 1.00 46.94 261 ASN A C 1
ATOM 2061 O O . ASN A 1 261 ? 12.086 1.339 19.317 1.00 46.94 261 ASN A O 1
ATOM 2065 N N . ARG A 1 262 ? 12.184 2.541 21.210 1.00 44.16 262 ARG A N 1
ATOM 2066 C CA . ARG A 1 262 ? 12.466 1.411 22.111 1.00 44.16 262 ARG A CA 1
ATOM 2067 C C . ARG A 1 262 ? 11.233 0.567 22.463 1.00 44.16 262 ARG A C 1
ATOM 2069 O O . ARG A 1 262 ? 11.343 -0.325 23.291 1.00 44.16 262 ARG A O 1
ATOM 2076 N N . SER A 1 263 ? 10.078 0.821 21.863 1.00 44.56 263 SER A N 1
ATOM 2077 C CA . SER A 1 263 ? 8.824 0.146 22.196 1.00 44.56 263 SER A CA 1
ATOM 2078 C C . SER A 1 263 ? 7.938 0.096 20.949 1.00 44.56 263 SER A C 1
ATOM 2080 O O . SER A 1 263 ? 8.126 0.960 20.083 1.00 44.56 263 SER A O 1
ATOM 2082 N N . PRO A 1 264 ? 7.030 -0.890 20.803 1.00 53.75 264 PRO A N 1
ATOM 2083 C CA . PRO A 1 264 ? 6.168 -0.960 19.633 1.00 53.75 264 PRO A CA 1
ATOM 2084 C C . PRO A 1 264 ? 5.393 0.349 19.504 1.00 53.75 264 PRO A C 1
ATOM 2086 O O . PRO A 1 264 ? 4.900 0.892 20.491 1.00 53.75 264 PRO A O 1
ATOM 2089 N N . PHE A 1 265 ? 5.356 0.878 18.289 1.00 65.38 265 PHE A N 1
ATOM 2090 C CA . PHE A 1 265 ? 4.561 2.050 17.978 1.00 65.38 265 PHE A CA 1
ATOM 2091 C C . PHE A 1 265 ? 3.149 1.568 17.636 1.00 65.38 265 PHE A C 1
ATOM 2093 O O . PHE A 1 265 ? 2.976 0.866 16.642 1.00 65.38 265 PHE A O 1
ATOM 2100 N N . GLY A 1 266 ? 2.172 1.899 18.479 1.00 77.75 266 GLY A N 1
ATOM 2101 C CA . GLY A 1 266 ? 0.811 1.375 18.374 1.00 77.75 266 GLY A CA 1
ATOM 2102 C C . GLY A 1 266 ? 0.650 -0.052 18.913 1.00 77.75 266 GLY A C 1
ATOM 2103 O O . GLY A 1 266 ? 1.511 -0.597 19.612 1.00 77.75 266 GLY A O 1
ATOM 2104 N N . ARG A 1 267 ? -0.489 -0.663 18.590 1.00 89.31 267 ARG A N 1
ATOM 2105 C CA . ARG A 1 267 ? -0.886 -2.007 19.017 1.00 89.31 267 ARG A CA 1
ATOM 2106 C C . ARG A 1 267 ? -0.037 -3.065 18.309 1.00 89.31 267 ARG A C 1
ATOM 2108 O O . ARG A 1 267 ? 0.105 -3.053 17.089 1.00 89.31 267 ARG A O 1
ATOM 2115 N N . ARG A 1 268 ? 0.515 -4.032 19.049 1.00 89.81 268 ARG A N 1
ATOM 2116 C CA . ARG A 1 268 ? 1.217 -5.155 18.407 1.00 89.81 268 ARG A CA 1
ATOM 2117 C C . ARG A 1 268 ? 0.226 -6.096 17.738 1.00 89.81 268 ARG A C 1
ATOM 2119 O O . ARG A 1 268 ? -0.688 -6.582 18.396 1.00 89.81 268 ARG A O 1
ATOM 2126 N N . LEU A 1 269 ? 0.470 -6.407 16.469 1.00 91.75 269 LEU A N 1
ATOM 2127 C CA . LEU A 1 269 ? -0.211 -7.488 15.771 1.00 91.75 269 LEU A CA 1
ATOM 2128 C C . LEU A 1 269 ? 0.533 -8.798 16.020 1.00 91.75 269 LEU A C 1
ATOM 2130 O O . LEU A 1 269 ? 1.721 -8.902 15.694 1.00 91.75 269 LEU A O 1
ATOM 2134 N N . PRO A 1 270 ? -0.142 -9.811 16.580 1.00 93.44 270 PRO A N 1
ATOM 2135 C CA . PRO A 1 270 ? 0.436 -11.133 16.706 1.00 93.44 270 PRO A CA 1
ATOM 2136 C C . PRO A 1 270 ? 0.801 -11.726 15.340 1.00 93.44 270 PRO A C 1
ATOM 2138 O O . PRO A 1 270 ? 0.008 -11.704 14.397 1.00 93.44 270 PRO A O 1
ATOM 2141 N N . VAL A 1 271 ? 2.006 -12.290 15.263 1.00 93.12 271 VAL A N 1
ATOM 2142 C CA . VAL A 1 271 ? 2.539 -12.969 14.067 1.00 93.12 271 VAL A CA 1
ATOM 2143 C C . VAL A 1 271 ? 3.009 -14.395 14.352 1.00 93.12 271 VAL A C 1
ATOM 2145 O O . VAL A 1 271 ? 3.456 -15.088 13.443 1.00 93.12 271 VAL A O 1
ATOM 2148 N N . SER A 1 272 ? 2.922 -14.844 15.608 1.00 92.94 272 SER A N 1
ATOM 2149 C CA . SER A 1 272 ? 3.152 -16.238 15.984 1.00 92.94 272 SER A CA 1
ATOM 2150 C C . SER A 1 272 ? 2.007 -17.124 15.496 1.00 92.94 272 SER A C 1
ATOM 2152 O O . SER A 1 272 ? 0.937 -16.630 15.147 1.00 92.94 272 SER A O 1
ATOM 2154 N N . ALA A 1 273 ? 2.213 -18.440 15.497 1.00 93.12 273 ALA A N 1
ATOM 2155 C CA . ALA A 1 273 ? 1.153 -19.385 15.170 1.00 93.12 273 ALA A CA 1
ATOM 2156 C C . ALA A 1 273 ? -0.063 -19.192 16.096 1.00 93.12 273 ALA A C 1
ATOM 2158 O O . ALA A 1 273 ? 0.078 -18.723 17.232 1.00 93.12 273 ALA A O 1
ATOM 2159 N N . LEU A 1 274 ? -1.242 -19.562 15.604 1.00 96.06 274 LEU A N 1
ATOM 2160 C CA . LEU A 1 274 ? -2.462 -19.714 16.398 1.00 96.06 274 LEU A CA 1
ATOM 2161 C C . LEU A 1 274 ? -3.121 -21.041 15.986 1.00 96.06 274 LEU A C 1
ATOM 2163 O O . LEU A 1 274 ? -3.953 -21.053 15.069 1.00 96.06 274 LEU A O 1
ATOM 2167 N N . PRO A 1 275 ? -2.670 -22.173 16.567 1.00 94.12 275 PRO A N 1
ATOM 2168 C CA . PRO A 1 275 ? -3.099 -23.516 16.173 1.00 94.12 275 PRO A CA 1
ATOM 2169 C C . PRO A 1 275 ? -4.611 -23.732 16.251 1.00 94.12 275 PRO A C 1
ATOM 2171 O O . PRO A 1 275 ? -5.161 -24.468 15.437 1.00 94.12 275 PRO A O 1
ATOM 2174 N N . GLU A 1 276 ? -5.287 -23.044 17.170 1.00 96.06 276 GLU A N 1
ATOM 2175 C CA . GLU A 1 276 ? -6.736 -23.111 17.386 1.00 96.06 276 GLU A CA 1
ATOM 2176 C C . GLU A 1 276 ? -7.521 -22.684 16.139 1.00 96.06 276 GLU A C 1
ATOM 2178 O O . GLU A 1 276 ? -8.615 -23.182 15.892 1.00 96.06 276 GLU A O 1
ATOM 2183 N N . LEU A 1 277 ? -6.943 -21.789 15.329 1.00 93.88 277 LEU A N 1
ATOM 2184 C CA . LEU A 1 277 ? -7.501 -21.342 14.050 1.00 93.88 277 LEU A CA 1
ATOM 2185 C C . LEU A 1 277 ? -6.743 -21.914 12.840 1.00 93.88 277 LEU A C 1
ATOM 2187 O O . LEU A 1 277 ? -6.985 -21.491 11.709 1.00 93.88 277 LEU A O 1
ATOM 2191 N N . GLY A 1 278 ? -5.804 -22.840 13.060 1.00 93.94 278 GLY A N 1
ATOM 2192 C CA . GLY A 1 278 ? -4.942 -23.392 12.013 1.00 93.94 278 GLY A CA 1
ATOM 2193 C C . GLY A 1 278 ? -4.022 -22.354 11.359 1.00 93.94 278 GLY A C 1
ATOM 2194 O O . GLY A 1 278 ? -3.627 -22.532 10.207 1.00 93.94 278 GLY A O 1
ATOM 2195 N N . LEU A 1 279 ? -3.706 -21.256 12.057 1.00 94.94 279 LEU A N 1
ATOM 2196 C CA . LEU A 1 279 ? -2.930 -20.150 11.496 1.00 94.94 279 LEU A CA 1
ATOM 2197 C C . LEU A 1 279 ? -1.432 -20.327 11.748 1.00 94.94 279 LEU A C 1
ATOM 2199 O O . LEU A 1 279 ? -0.981 -20.563 12.872 1.00 94.94 279 LEU A O 1
ATOM 2203 N N . LEU A 1 2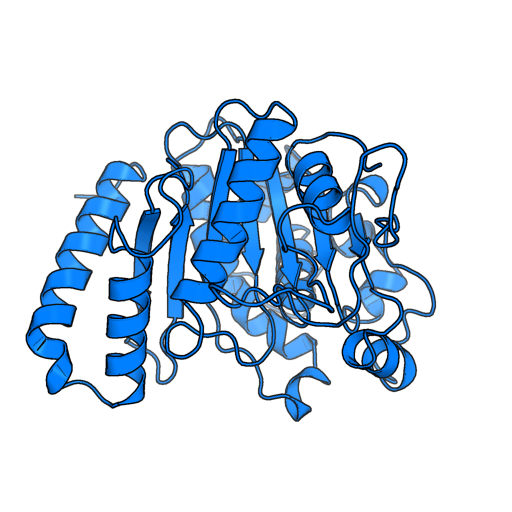80 ? -0.656 -20.153 10.684 1.00 93.75 280 LEU A N 1
ATOM 2204 C CA . LEU A 1 280 ? 0.790 -20.339 10.652 1.00 93.75 280 LEU A CA 1
ATOM 2205 C C . LEU A 1 280 ? 1.540 -19.082 11.134 1.00 93.75 280 LEU A C 1
ATOM 2207 O O . LEU A 1 280 ? 1.031 -17.962 10.988 1.00 93.75 280 LEU A O 1
ATOM 2211 N N . PRO A 1 281 ? 2.750 -19.239 11.702 1.00 93.56 281 PRO A N 1
ATOM 2212 C CA . PRO A 1 281 ? 3.576 -18.108 12.102 1.00 93.56 281 PRO A CA 1
ATOM 2213 C C . PRO A 1 281 ? 4.206 -17.424 10.885 1.00 93.56 281 PRO A C 1
ATOM 2215 O O . PRO A 1 281 ? 4.414 -18.054 9.852 1.00 93.56 281 PRO A O 1
ATOM 2218 N N . VAL A 1 282 ? 4.600 -16.161 11.042 1.00 91.12 282 VAL A N 1
ATOM 2219 C CA . VAL A 1 282 ? 5.549 -15.487 10.142 1.00 91.12 282 VAL A CA 1
ATOM 2220 C C . VAL A 1 282 ? 6.959 -15.710 10.666 1.00 91.12 282 VAL A C 1
ATOM 2222 O O . VAL A 1 282 ? 7.212 -15.548 11.861 1.00 91.12 282 VAL A O 1
ATOM 2225 N N . THR A 1 283 ? 7.883 -16.055 9.775 1.00 86.12 283 THR A N 1
ATOM 2226 C CA . THR A 1 283 ? 9.254 -16.401 10.163 1.00 86.12 283 THR A CA 1
ATOM 2227 C C . THR A 1 283 ? 10.243 -15.271 9.892 1.00 86.12 283 THR A C 1
ATOM 2229 O O . THR A 1 283 ? 11.142 -15.074 10.691 1.00 86.12 283 THR A O 1
ATOM 2232 N N . GLY A 1 284 ? 10.093 -14.486 8.818 1.00 83.62 284 GLY A N 1
ATOM 2233 C CA . GLY A 1 284 ? 11.122 -13.518 8.400 1.00 83.62 284 GLY A CA 1
ATOM 2234 C C . GLY A 1 284 ? 10.603 -12.163 7.912 1.00 83.62 284 GLY A C 1
ATOM 2235 O O . GLY A 1 284 ? 9.433 -11.833 8.064 1.00 83.62 284 GLY A O 1
ATOM 2236 N N . HIS A 1 285 ? 11.501 -11.377 7.304 1.00 85.06 285 HIS A N 1
ATOM 2237 C CA . HIS A 1 285 ? 11.224 -10.003 6.850 1.00 85.06 285 HIS A CA 1
ATOM 2238 C C . HIS A 1 285 ? 10.342 -9.902 5.599 1.00 85.06 285 HIS A C 1
ATOM 2240 O O . HIS A 1 285 ? 9.767 -8.848 5.313 1.00 85.06 285 HIS A O 1
ATOM 2246 N N . ASN A 1 286 ? 10.276 -10.964 4.800 1.00 84.94 286 ASN A N 1
ATOM 2247 C CA . ASN A 1 286 ? 9.629 -10.893 3.499 1.00 84.94 286 ASN A CA 1
ATOM 2248 C C . ASN A 1 286 ? 8.119 -10.697 3.644 1.00 84.94 286 ASN A C 1
ATOM 2250 O O . ASN A 1 286 ? 7.470 -11.302 4.499 1.00 84.94 286 ASN A O 1
ATOM 2254 N N . SER A 1 287 ? 7.546 -9.878 2.764 1.00 80.19 287 SER A N 1
ATOM 2255 C CA . SER A 1 287 ? 6.094 -9.738 2.654 1.00 80.19 287 SER A CA 1
ATOM 2256 C C . SER A 1 287 ? 5.443 -11.058 2.228 1.00 80.19 287 SER A C 1
ATOM 2258 O O . SER A 1 287 ? 4.364 -11.379 2.708 1.00 80.19 287 SER A O 1
ATOM 2260 N N . SER A 1 288 ? 6.114 -11.863 1.399 1.00 81.38 288 SER A N 1
ATOM 2261 C CA . SER A 1 288 ? 5.688 -13.210 1.003 1.00 81.38 288 SER A CA 1
ATOM 2262 C C . SER A 1 288 ? 6.892 -14.092 0.658 1.00 81.38 288 SER A C 1
ATOM 2264 O O . SER A 1 288 ? 7.883 -13.614 0.107 1.00 81.38 288 SER A O 1
ATOM 2266 N N . HIS A 1 289 ? 6.795 -15.387 0.955 1.00 74.44 289 HIS A N 1
ATOM 2267 C CA . HIS A 1 289 ? 7.751 -16.431 0.571 1.00 74.44 289 HIS A CA 1
ATOM 2268 C C . HIS A 1 289 ? 7.193 -17.384 -0.493 1.00 74.44 289 HIS A C 1
ATOM 2270 O O . HIS A 1 289 ? 7.786 -18.426 -0.782 1.00 74.44 289 HIS A O 1
ATOM 2276 N N . PHE A 1 290 ? 6.059 -17.039 -1.101 1.00 63.19 290 PHE A N 1
ATOM 2277 C CA . PHE A 1 290 ? 5.398 -17.933 -2.033 1.00 63.19 290 PHE A CA 1
ATOM 2278 C C . PHE A 1 290 ? 6.256 -18.272 -3.251 1.00 63.19 290 PHE A C 1
ATOM 2280 O O . PHE A 1 290 ? 6.578 -17.416 -4.078 1.00 63.19 290 PHE A O 1
ATOM 2287 N N . VAL A 1 291 ? 6.509 -19.568 -3.411 1.00 60.97 291 VAL A N 1
ATOM 2288 C CA . VAL A 1 291 ? 7.060 -20.165 -4.625 1.00 60.97 291 VAL A CA 1
ATOM 2289 C C . VAL A 1 291 ? 6.081 -21.243 -5.103 1.00 60.97 291 VAL A C 1
ATOM 2291 O O . VAL A 1 291 ? 5.787 -22.161 -4.331 1.00 60.97 291 VAL A O 1
ATOM 2294 N N . PRO A 1 292 ? 5.558 -21.168 -6.345 1.00 50.69 292 PRO A N 1
ATOM 2295 C CA . PRO A 1 292 ? 4.699 -22.215 -6.893 1.00 50.69 292 PRO A CA 1
ATOM 2296 C C . PRO A 1 292 ? 5.349 -23.604 -6.785 1.00 50.69 292 PRO A C 1
ATOM 2298 O O . PRO A 1 292 ? 6.505 -23.775 -7.164 1.00 50.69 292 PRO A O 1
ATOM 2301 N N . GLY A 1 293 ? 4.607 -24.597 -6.287 1.00 51.59 293 GLY A N 1
ATOM 2302 C CA . GLY A 1 293 ? 5.037 -26.002 -6.283 1.00 51.59 293 GLY A CA 1
ATOM 2303 C C . GLY A 1 293 ? 6.108 -26.386 -5.252 1.00 51.59 293 GLY A C 1
ATOM 2304 O O . GLY A 1 293 ? 6.622 -27.499 -5.324 1.00 51.59 293 GLY A O 1
ATOM 2305 N N . ARG A 1 294 ? 6.453 -25.514 -4.293 1.00 55.03 294 ARG A N 1
ATOM 2306 C CA . ARG A 1 294 ? 7.375 -25.846 -3.191 1.00 55.03 294 ARG A CA 1
ATOM 2307 C C . ARG A 1 294 ? 6.661 -25.852 -1.841 1.00 55.03 294 ARG A C 1
ATOM 2309 O O . ARG A 1 294 ? 5.934 -24.911 -1.530 1.00 55.03 294 ARG A O 1
ATOM 2316 N N . SER A 1 295 ? 6.920 -26.878 -1.024 1.00 56.91 295 SER A N 1
ATOM 2317 C CA . SER A 1 295 ? 6.569 -26.860 0.400 1.00 56.91 295 SER A CA 1
ATOM 2318 C C . SER A 1 295 ? 7.327 -25.716 1.076 1.00 56.91 295 SER A C 1
ATOM 2320 O O . SER A 1 295 ? 8.558 -25.677 1.026 1.00 56.91 295 SER A O 1
ATOM 2322 N N . GLN A 1 296 ? 6.606 -24.767 1.668 1.00 64.50 296 GLN A N 1
ATOM 2323 C CA . GLN A 1 296 ? 7.213 -23.624 2.345 1.00 64.50 296 GLN A CA 1
ATOM 2324 C C . GLN A 1 296 ? 7.550 -23.991 3.788 1.00 64.50 296 GLN A C 1
ATOM 2326 O O . GLN A 1 296 ? 6.684 -24.389 4.560 1.00 64.50 296 GLN A O 1
ATOM 2331 N N . THR A 1 297 ? 8.826 -23.856 4.143 1.00 66.38 297 THR A N 1
ATOM 2332 C CA . THR A 1 297 ? 9.310 -23.959 5.528 1.00 66.38 297 THR A CA 1
ATOM 2333 C C . THR A 1 297 ? 9.343 -22.601 6.231 1.00 66.38 297 THR A C 1
ATOM 2335 O O . THR A 1 297 ? 9.481 -22.539 7.448 1.00 66.38 297 THR A O 1
ATOM 2338 N N . THR A 1 298 ? 9.196 -21.514 5.471 1.00 80.62 298 THR A N 1
ATOM 2339 C CA . THR A 1 298 ? 9.208 -20.124 5.934 1.00 80.62 298 THR A CA 1
ATOM 2340 C C . THR A 1 298 ? 8.028 -19.372 5.342 1.00 80.62 298 THR A C 1
ATOM 2342 O O . THR A 1 298 ? 7.736 -19.548 4.158 1.00 80.62 298 THR A O 1
ATOM 2345 N N . TYR A 1 299 ? 7.423 -18.488 6.130 1.00 87.06 299 TYR A N 1
ATOM 2346 C CA . TYR A 1 299 ? 6.241 -17.723 5.744 1.00 87.06 299 TYR A CA 1
ATOM 2347 C C . TYR A 1 299 ? 6.480 -16.225 5.945 1.00 87.06 299 TYR A C 1
ATOM 2349 O O . TYR A 1 299 ? 7.067 -15.803 6.945 1.00 87.06 299 TYR A O 1
ATOM 2357 N N . GLY A 1 300 ? 6.036 -15.430 4.975 1.00 91.38 300 GLY A N 1
ATOM 2358 C CA . GLY A 1 300 ? 6.020 -13.972 5.005 1.00 91.38 300 GLY A CA 1
ATOM 2359 C C . GLY A 1 300 ? 4.710 -13.408 5.554 1.00 91.38 300 GLY A C 1
ATOM 2360 O O . GLY A 1 300 ? 3.720 -14.119 5.713 1.00 91.38 300 GLY A O 1
ATOM 2361 N N . TYR A 1 301 ? 4.695 -12.103 5.825 1.00 93.69 301 TYR A N 1
ATOM 2362 C CA . TYR A 1 301 ? 3.576 -11.419 6.492 1.00 93.69 301 TYR A CA 1
ATOM 2363 C C . TYR A 1 301 ? 2.218 -11.529 5.777 1.00 93.69 301 TYR A C 1
ATOM 2365 O O . TYR A 1 301 ? 1.181 -11.434 6.432 1.00 93.69 301 TYR A O 1
ATOM 2373 N N . ARG A 1 302 ? 2.217 -11.705 4.452 1.00 94.81 302 ARG A N 1
ATOM 2374 C CA . ARG A 1 302 ? 1.025 -11.787 3.592 1.00 94.81 302 ARG A CA 1
ATOM 2375 C C . ARG A 1 302 ? 0.842 -13.171 2.962 1.00 94.81 302 ARG A C 1
ATOM 2377 O O . ARG A 1 302 ? 0.066 -13.317 2.017 1.00 94.81 302 ARG A O 1
ATOM 2384 N N . ASP A 1 303 ? 1.562 -14.186 3.442 1.00 92.62 303 ASP A N 1
ATOM 2385 C CA . ASP A 1 303 ? 1.361 -15.549 2.954 1.00 92.62 303 ASP A CA 1
ATOM 2386 C C . ASP A 1 303 ? 0.035 -16.125 3.454 1.00 92.62 303 ASP A C 1
ATOM 2388 O O . ASP A 1 303 ? -0.389 -15.905 4.594 1.00 92.62 303 ASP A O 1
ATOM 2392 N N . ALA A 1 304 ? -0.632 -16.864 2.568 1.00 91.62 304 ALA A N 1
ATOM 2393 C CA . ALA A 1 304 ? -1.921 -17.480 2.843 1.00 91.62 304 ALA A CA 1
ATOM 2394 C C . ALA A 1 304 ? -1.841 -18.411 4.062 1.00 91.62 304 ALA A C 1
ATOM 2396 O O . ALA A 1 304 ? -0.914 -19.209 4.182 1.00 91.62 304 ALA A O 1
ATOM 2397 N N . GLY A 1 305 ? -2.834 -18.317 4.948 1.00 92.06 305 GLY A N 1
ATOM 2398 C CA . GLY A 1 305 ? -2.903 -19.133 6.162 1.00 92.06 305 GLY A CA 1
ATOM 2399 C C . GLY A 1 305 ? -2.033 -18.636 7.318 1.00 92.06 305 GLY A C 1
ATOM 2400 O O . GLY A 1 305 ? -2.056 -19.248 8.381 1.00 92.06 305 GLY A O 1
ATOM 2401 N N . THR A 1 306 ? -1.290 -17.536 7.167 1.00 95.31 306 THR A N 1
ATOM 2402 C CA . THR A 1 306 ? -0.560 -16.943 8.297 1.00 95.31 306 THR A CA 1
ATOM 2403 C C . THR A 1 306 ? -1.480 -16.131 9.207 1.00 95.31 306 THR A C 1
ATOM 2405 O O . THR A 1 306 ? -2.432 -15.489 8.751 1.00 95.31 306 THR A O 1
ATOM 2408 N N . ARG A 1 307 ? -1.158 -16.091 10.506 1.00 96.25 307 ARG A N 1
ATOM 2409 C CA . ARG A 1 307 ? -1.861 -15.229 11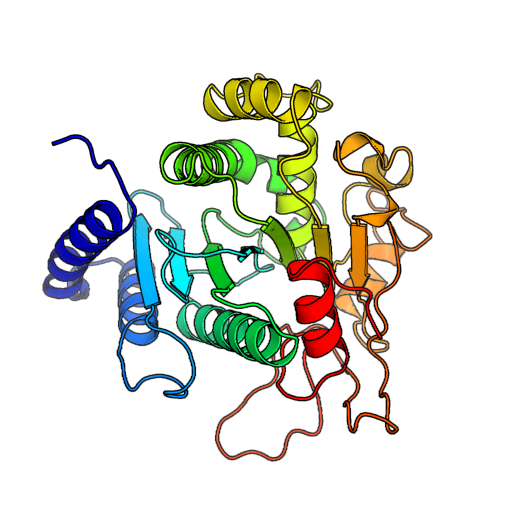.473 1.00 96.25 307 ARG A CA 1
ATOM 2410 C C . ARG A 1 307 ? -1.713 -13.749 11.128 1.00 96.25 307 ARG A C 1
ATOM 2412 O O . ARG A 1 307 ? -2.664 -12.990 11.263 1.00 96.25 307 ARG A O 1
ATOM 2419 N N . SER A 1 308 ? -0.547 -13.356 10.615 1.00 96.62 308 SER A N 1
ATOM 2420 C CA . SER A 1 308 ? -0.299 -11.991 10.145 1.00 96.62 308 SER A CA 1
ATOM 2421 C C . SER A 1 308 ? -1.273 -11.580 9.042 1.00 96.62 308 SER A C 1
ATOM 2423 O O . SER A 1 308 ? -1.913 -10.542 9.169 1.00 96.62 308 SER A O 1
ATOM 2425 N N . LEU A 1 309 ? -1.455 -12.404 8.002 1.00 97.56 309 LEU A N 1
ATOM 2426 C CA . LEU A 1 309 ? -2.409 -12.106 6.931 1.00 97.56 309 LEU A CA 1
ATOM 2427 C C . LEU A 1 309 ? -3.844 -11.980 7.468 1.00 97.56 309 LEU A C 1
ATOM 2429 O O . LEU A 1 309 ? -4.547 -11.038 7.102 1.00 97.56 309 LEU A O 1
ATOM 2433 N N . ARG A 1 310 ? -4.261 -12.889 8.363 1.00 98.19 310 ARG A N 1
ATOM 2434 C CA . ARG A 1 310 ? -5.573 -12.820 9.031 1.00 98.19 310 ARG A CA 1
ATOM 2435 C C . ARG A 1 310 ? -5.745 -11.502 9.786 1.00 98.19 310 ARG A C 1
ATOM 2437 O O . ARG A 1 310 ? -6.772 -10.848 9.643 1.00 98.19 310 ARG A O 1
ATOM 2444 N N . ASN A 1 311 ? -4.735 -11.091 10.540 1.00 98.25 311 ASN A N 1
ATOM 2445 C CA . ASN A 1 311 ? -4.768 -9.870 11.338 1.00 98.25 311 ASN A CA 1
ATOM 2446 C C . ASN A 1 311 ? -4.744 -8.598 10.490 1.00 98.25 311 ASN A C 1
ATOM 2448 O O . ASN A 1 311 ? -5.484 -7.664 10.785 1.00 98.25 311 ASN A O 1
ATOM 2452 N N . ILE A 1 312 ? -3.974 -8.578 9.400 1.00 98.19 312 ILE A N 1
ATOM 2453 C CA . ILE A 1 312 ? -4.032 -7.503 8.402 1.00 98.19 312 ILE A CA 1
ATOM 2454 C C . ILE A 1 312 ? -5.460 -7.390 7.858 1.00 98.19 312 ILE A C 1
ATOM 2456 O O . ILE A 1 312 ? -6.014 -6.294 7.827 1.00 98.19 312 ILE A O 1
ATOM 2460 N N . ALA A 1 313 ? -6.082 -8.504 7.466 1.00 98.50 313 ALA A N 1
ATOM 2461 C CA . ALA A 1 313 ? -7.440 -8.504 6.928 1.00 98.50 313 ALA A CA 1
ATOM 2462 C C . ALA A 1 313 ? -8.488 -8.015 7.939 1.00 98.50 313 ALA A C 1
ATOM 2464 O O . ALA A 1 313 ? -9.329 -7.194 7.581 1.00 98.50 313 ALA A O 1
ATOM 2465 N N . LEU A 1 314 ? -8.417 -8.465 9.195 1.00 98.50 314 LEU A N 1
ATOM 2466 C CA . LEU A 1 314 ? -9.311 -8.011 10.266 1.00 98.50 314 LEU A CA 1
ATOM 2467 C C . LEU A 1 314 ? -9.180 -6.498 10.482 1.00 98.50 314 LEU A C 1
ATOM 2469 O O . LEU A 1 314 ? -10.153 -5.764 10.332 1.00 98.50 314 LEU A O 1
ATOM 2473 N N . VAL A 1 315 ? -7.962 -6.006 10.705 1.00 97.94 315 VAL A N 1
ATOM 2474 C CA . VAL A 1 315 ? -7.724 -4.584 10.994 1.00 97.94 315 VAL A CA 1
ATOM 2475 C C . VAL A 1 315 ? -8.119 -3.682 9.824 1.00 97.94 315 VAL A C 1
ATOM 2477 O O . VAL A 1 315 ? -8.774 -2.661 10.014 1.00 97.94 315 VAL A O 1
ATOM 2480 N N . THR A 1 316 ? -7.762 -4.059 8.594 1.00 98.12 316 THR A N 1
ATOM 2481 C CA . THR A 1 316 ? -8.111 -3.287 7.384 1.00 98.12 316 THR A CA 1
ATOM 2482 C C . THR A 1 316 ? -9.606 -3.332 7.041 1.00 98.12 316 THR A C 1
ATOM 2484 O O . THR A 1 316 ? -10.041 -2.665 6.102 1.00 98.12 316 THR A O 1
ATOM 2487 N N . THR A 1 317 ? -10.394 -4.109 7.792 1.00 97.75 317 THR A N 1
ATOM 2488 C CA . THR A 1 317 ? -11.858 -4.191 7.684 1.00 97.75 317 THR A CA 1
ATOM 2489 C C . THR A 1 317 ? -12.570 -3.722 8.956 1.00 97.75 317 THR A C 1
ATOM 2491 O O . THR A 1 317 ? -13.762 -3.957 9.122 1.00 97.75 317 THR A O 1
ATOM 2494 N N . GLY A 1 318 ? -11.852 -3.034 9.853 1.00 95.94 318 GLY A N 1
ATOM 2495 C CA . GLY A 1 318 ? -12.408 -2.469 11.084 1.00 95.94 318 GLY A CA 1
ATOM 2496 C C . GLY A 1 318 ? -12.686 -3.487 12.191 1.00 95.94 318 GLY A C 1
ATOM 2497 O O . GLY A 1 318 ? -13.438 -3.182 13.112 1.00 95.94 318 GLY A O 1
ATOM 2498 N N . GLN A 1 319 ? -12.103 -4.683 12.106 1.00 97.06 319 GLN A N 1
ATOM 2499 C CA . GLN A 1 319 ? -12.254 -5.752 13.088 1.00 97.06 319 GLN A CA 1
ATOM 2500 C C . GLN A 1 319 ? -11.012 -5.892 13.970 1.00 97.06 319 GLN A C 1
ATOM 2502 O O . GLN A 1 319 ? -9.897 -5.519 13.599 1.00 97.06 319 GLN A O 1
ATOM 2507 N N . GLU A 1 320 ? -11.214 -6.481 15.143 1.00 95.88 320 GLU A N 1
ATOM 2508 C CA . GLU A 1 320 ? -10.151 -6.748 16.104 1.00 95.88 320 GLU A CA 1
ATOM 2509 C C . GLU A 1 320 ? -9.241 -7.898 15.635 1.00 95.88 320 GLU A C 1
ATOM 2511 O O . GLU A 1 320 ? -9.744 -8.912 15.143 1.00 95.88 320 GLU A O 1
ATOM 2516 N N . PRO A 1 321 ? -7.906 -7.770 15.768 1.00 96.06 321 PRO A N 1
ATOM 2517 C CA . PRO A 1 321 ? -6.977 -8.841 15.427 1.00 96.06 321 PRO A CA 1
ATOM 2518 C C . PRO A 1 321 ? -7.063 -10.007 16.422 1.00 96.06 321 PRO A C 1
ATOM 2520 O O . PRO A 1 321 ? -7.407 -9.826 17.590 1.00 96.06 321 PRO A O 1
ATOM 2523 N N . VAL A 1 322 ? -6.679 -11.197 15.957 1.00 94.25 322 VAL A N 1
ATOM 2524 C CA . VAL A 1 322 ? -6.674 -12.459 16.713 1.00 94.25 322 VAL A CA 1
ATOM 2525 C C . VAL A 1 322 ? -5.291 -12.941 17.083 1.00 94.25 322 VAL A C 1
ATOM 2527 O O . VAL A 1 322 ? -4.277 -12.667 16.394 1.00 94.25 322 VAL A O 1
#

pLDDT: mean 88.78, std 12.92, range [43.88, 98.81]

Solvent-accessible surface area (backbone atoms only — not comparable to full-atom values): 16536 Å² total; per-residue (Å²): 132,85,73,70,43,52,71,55,38,24,53,50,30,46,58,53,47,54,59,50,58,75,50,33,88,80,42,59,72,62,57,28,36,22,50,52,23,48,52,50,47,53,40,79,84,66,57,68,80,83,39,58,63,54,40,43,59,42,79,45,72,90,48,97,66,50,26,29,31,36,31,33,29,57,76,79,73,29,50,22,40,35,38,38,26,57,24,63,72,52,33,28,53,70,34,34,36,60,53,50,50,39,44,27,43,40,37,51,40,22,42,74,75,65,40,89,38,45,18,25,34,40,46,33,68,51,82,58,47,57,79,82,50,61,79,46,49,75,62,32,46,73,33,30,65,56,52,32,41,57,52,46,49,49,49,68,54,36,76,84,59,50,50,25,18,40,37,10,30,28,56,13,27,23,30,54,48,42,37,32,15,44,33,50,66,63,50,88,86,58,88,72,44,74,40,30,52,51,46,27,57,53,45,73,78,40,77,69,56,64,26,40,38,26,36,33,38,29,56,50,57,27,67,42,69,77,36,58,65,43,41,57,44,61,60,89,30,26,30,31,31,70,30,88,61,14,57,65,22,53,47,37,31,69,70,32,90,64,18,66,42,90,58,80,61,45,44,76,48,54,28,57,61,40,72,94,77,67,20,35,40,31,41,38,61,44,60,54,59,86,51,93,97,55,90,74,93,56,32,9,46,40,27,87,61,18,25,29,26,51,27,51,18,25,40,46,65,79,40,79,66,109

Sequence (322 aa):
MSVTNYAELTAEAQRRFWRIHRRRESLPPQHRRAVEGVAHALRRGSMNRAIPERYLLYLDLSTPTPVAAIAVGDLDEATHVSWHLSGVGIRPDTAMWGTVREVGQVVLEQRRVGAERPAGIVWLGYTPPVFVEALFPDRARAAVPRFAADFLQLLTFRPDRPHISFEGHSYGAAVAAHVLEAIAQRDRHQRPSRAVVELSRLAREEQLVKAFIMIGSPGIPARFGRDPGRLGIGEDCVFDAVAPDDWIARFGRLVGRVLRNRSPFGRRLPVSALPELGLLPVTGHNSSHFVPGRSQTTYGYRDAGTRSLRNIALVTTGQEPV

Foldseek 3Di:
DPDQAQVSQLVVQVVVLVVCQVVLVVDDLQSSLLSVLVVLQQPCPNADVQFAHKTWNHWDPPDPAIWGKMKGFGLLPFQFEEEEFEAAPDGSNGQSNVQSRLVSLLQVLLVVVPRDGYMYMDGRQDDHDHPVCLLPLVVLLVSQQVVLVVLLSSCSSCVVQHAYAYEAAASRLSNLQSNLLLLCVVDPPDDHDPSSVVSVVVLVVDPNHQAYEYELYLAYFCVCLVPVCSSSYDLQRYEYEHAPAACSSVVSCVPRPRGVPVDDRGHYADQPADVVQQAHHAHYRDQAPDDPPDDDPHGHQSDPRHLNSNQSSQSSNVHHRD

Mean predicted aligned error: 5.46 Å